Protein AF-A0A954WTH2-F1 (afdb_monomer)

Nearest PDB structures (foldseek):
  2rfr-assembly1_A  TM=5.701E-01  e=3.726E+00  Novosphingobium aromaticivorans DSM 12444
  3gwr-assembly1_A  TM=4.462E-01  e=4.404E+00  Thiobacillus denitrificans ATCC 25259
  3f7s-assembly1_A-2  TM=4.687E-01  e=5.204E+00  Pseudomonas putida KT2440
  5a9d-assembly1_B  TM=1.177E-01  e=2.178E-01  Mus musculus

Sequence (188 aa):
MQNVVDELSSHFSPDDDPDLWLEVLRVVKGDIARRFTEADSPRDLLLLVGACSNWLRPHQTRFRVRDEEFAWPSGYGGVGFSRTGLPELDWCCCFRRTNSGFARIGVPHKIGKRRFLVRVAIPSKTIERRRASINVSWTPGIPADVRQPLVRLLAFKKANVGWEMIGGMTRDGHDWAGELIPPPSKRL

Secondary structure (DSSP, 8-state):
-HHHHHHHHTT--TTS-HHHHHHHHHHHHHHHHHH--GGGTTSEEEEEEEEES--SSTTTSEEEETTEEEE---B-TTTS--TTBPPPPSEEEEEEEETTEEEEEPPPSS--TTEEEEEEEEES--TT-SEEEEEEEEES-BTTBSSS-EEEEEEEEEETTEEEEEEEEETTS-SSSEEEEPPPP---

Foldseek 3Di:
DVVVLVVCVVVADPLFDSLVVVQVVVVVVVVCPVQPDVVLVVFKEKEKEAEAADAQPQPFWWKDFPNDIGRQRAPAADPGGDSNHHGDGPDIWMWIQDPVGTDTDPDDPDDDPRYKYWYKYWYGSPNPPQKTKIWIWIPPPTPVDNVHIWIKIWIWGQDPVGIDTRWTATPVRPDIRMDIDHGPDPPD

Solvent-accessible surface area (backbone atoms only — not comparable to full-atom values): 10494 Å² total; per-residue (Å²): 97,67,72,53,46,61,71,47,51,87,74,57,54,95,44,42,37,67,60,51,55,47,46,52,45,50,53,50,49,54,52,45,60,76,56,54,52,79,88,54,56,94,35,54,46,33,40,36,43,27,37,20,86,54,47,53,57,44,90,53,36,35,32,34,33,86,93,40,80,35,43,36,53,21,7,44,44,77,99,45,92,34,84,85,17,56,53,56,58,82,45,73,52,22,26,36,62,51,99,91,47,70,46,82,47,79,74,70,96,65,87,55,99,59,41,38,38,42,37,36,42,38,60,49,64,36,57,90,45,56,63,48,39,30,27,38,36,29,35,58,15,44,79,91,44,56,87,48,62,43,42,36,42,36,36,33,39,54,54,100,92,43,57,43,78,75,40,29,30,34,79,84,71,81,47,55,76,46,48,83,45,76,55,82,75,79,83,125

Radius of gyration: 16.27 Å; Cα contacts (8 Å, |Δi|>4): 387; chains: 1; bounding box: 39×32×57 Å

Mean predicted aligned error: 7.1 Å

Structure (mmCIF, N/CA/C/O backbone):
data_AF-A0A954WTH2-F1
#
_entry.id   AF-A0A954WTH2-F1
#
loop_
_atom_site.group_PDB
_atom_site.id
_atom_site.type_symbol
_atom_site.label_atom_id
_atom_site.label_alt_id
_atom_site.label_comp_id
_atom_site.label_asym_id
_atom_site.label_entity_id
_atom_site.label_seq_id
_atom_site.pdbx_PDB_ins_code
_atom_site.Cartn_x
_atom_site.Cartn_y
_atom_site.Cartn_z
_atom_site.occupancy
_atom_site.B_iso_or_equiv
_atom_site.auth_seq_id
_atom_site.auth_comp_id
_atom_site.auth_asym_id
_atom_site.auth_atom_id
_atom_site.pdbx_PDB_model_num
ATOM 1 N N . MET A 1 1 ? -4.983 4.271 -10.154 1.00 87.88 1 MET A N 1
ATOM 2 C CA . MET A 1 1 ? -5.081 3.689 -8.801 1.00 87.88 1 MET A CA 1
ATOM 3 C C . MET A 1 1 ? -6.498 3.270 -8.493 1.00 87.88 1 MET A C 1
ATOM 5 O O . MET A 1 1 ? -6.614 2.188 -7.953 1.00 87.88 1 MET A O 1
ATOM 9 N N . GLN A 1 2 ? -7.540 4.016 -8.898 1.00 87.88 2 GLN A N 1
ATOM 10 C CA . GLN A 1 2 ? -8.917 3.499 -8.844 1.00 87.88 2 GLN A CA 1
ATOM 11 C C . GLN A 1 2 ? -9.025 2.125 -9.519 1.00 87.88 2 GLN A C 1
ATOM 13 O O . GLN A 1 2 ? -9.340 1.158 -8.855 1.00 87.88 2 GLN A O 1
ATOM 18 N N . ASN A 1 3 ? -8.528 2.007 -10.754 1.00 90.44 3 ASN A N 1
ATOM 19 C CA . ASN A 1 3 ? -8.431 0.732 -11.471 1.00 90.44 3 ASN A CA 1
ATOM 20 C C . ASN A 1 3 ? -7.727 -0.403 -10.691 1.00 90.44 3 ASN A C 1
ATOM 22 O O . ASN A 1 3 ? -8.030 -1.568 -10.892 1.00 90.44 3 ASN A O 1
ATOM 26 N N . VAL A 1 4 ? -6.759 -0.076 -9.825 1.00 91.44 4 VAL A N 1
ATOM 27 C CA . VAL A 1 4 ? -6.075 -1.066 -8.980 1.00 91.44 4 VAL A CA 1
ATOM 28 C C . VAL A 1 4 ? -6.982 -1.467 -7.821 1.00 91.44 4 VAL A C 1
ATOM 30 O O . VAL A 1 4 ? -7.082 -2.648 -7.532 1.00 91.44 4 VAL A O 1
ATOM 33 N N . VAL A 1 5 ? -7.666 -0.515 -7.182 1.00 91.44 5 VAL A N 1
ATOM 34 C CA . VAL A 1 5 ? -8.668 -0.803 -6.140 1.00 91.44 5 VAL A CA 1
ATOM 35 C C . VAL A 1 5 ? -9.806 -1.653 -6.702 1.00 91.44 5 VAL A C 1
ATOM 37 O O . VAL A 1 5 ? -10.182 -2.634 -6.073 1.00 91.44 5 VAL A O 1
ATOM 40 N N . ASP A 1 6 ? -10.295 -1.338 -7.900 1.00 92.38 6 ASP A N 1
ATOM 41 C CA . ASP A 1 6 ? -11.378 -2.081 -8.549 1.00 92.38 6 ASP A CA 1
ATOM 42 C C . ASP A 1 6 ? -10.979 -3.552 -8.768 1.00 92.38 6 ASP A C 1
ATOM 44 O O . ASP A 1 6 ? -11.732 -4.460 -8.426 1.00 92.38 6 ASP A O 1
ATOM 48 N N . GLU A 1 7 ? -9.748 -3.804 -9.224 1.00 93.25 7 GLU A N 1
ATOM 49 C CA . GLU A 1 7 ? -9.175 -5.154 -9.365 1.00 93.25 7 GLU A CA 1
ATOM 50 C C . GLU A 1 7 ? -9.007 -5.891 -8.024 1.00 93.25 7 GLU A C 1
ATOM 52 O O . GLU A 1 7 ? -9.129 -7.117 -7.954 1.00 93.25 7 GLU A O 1
ATOM 57 N N . LEU A 1 8 ? -8.715 -5.150 -6.951 1.00 93.81 8 LEU A N 1
ATOM 58 C CA . LEU A 1 8 ? -8.546 -5.689 -5.600 1.00 93.81 8 LEU A CA 1
ATOM 59 C C . LEU A 1 8 ? -9.885 -5.957 -4.901 1.00 93.81 8 LEU A C 1
ATOM 61 O O . LEU A 1 8 ? -9.926 -6.799 -4.009 1.00 93.81 8 LEU A O 1
ATOM 65 N N . SER A 1 9 ? -10.963 -5.281 -5.307 1.00 92.50 9 SER A N 1
ATOM 66 C CA . SER A 1 9 ? -12.261 -5.292 -4.616 1.00 92.50 9 SER A CA 1
ATOM 67 C C . SER A 1 9 ? -12.845 -6.693 -4.420 1.00 92.50 9 SER A C 1
ATOM 69 O O . SER A 1 9 ? -13.426 -6.979 -3.379 1.00 92.50 9 SER A O 1
ATOM 71 N N . SER A 1 10 ? -12.604 -7.601 -5.371 1.00 93.56 10 SER A N 1
ATOM 72 C CA . SER A 1 10 ? -13.009 -9.013 -5.285 1.00 93.56 10 SER A CA 1
ATOM 73 C C . SER A 1 10 ? -12.389 -9.785 -4.110 1.00 93.56 10 SER A C 1
ATOM 75 O O . SER A 1 10 ? -12.880 -10.855 -3.758 1.00 93.56 10 SER A O 1
ATOM 77 N N . HIS A 1 11 ? -11.322 -9.258 -3.502 1.00 94.25 11 HIS A N 1
ATOM 78 C CA . HIS A 1 11 ? -10.647 -9.840 -2.343 1.00 94.25 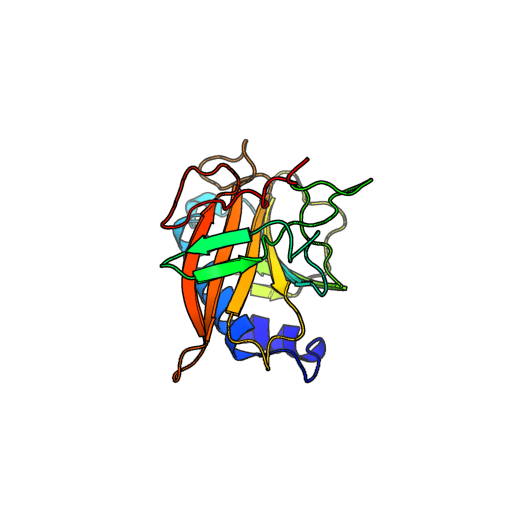11 HIS A CA 1
ATOM 79 C C . HIS A 1 11 ? -11.000 -9.147 -1.019 1.00 94.25 11 HIS A C 1
ATOM 81 O O . HIS A 1 11 ? -10.549 -9.603 0.034 1.00 94.25 11 HIS A O 1
ATOM 87 N N . PHE A 1 12 ? -11.758 -8.047 -1.045 1.00 93.38 12 PHE A N 1
ATOM 88 C CA . PHE A 1 12 ? -12.123 -7.329 0.173 1.00 93.38 12 PHE A CA 1
ATOM 89 C C . PHE A 1 12 ? -13.140 -8.125 0.983 1.00 93.38 12 PHE A C 1
ATOM 91 O O . PHE A 1 12 ? -14.128 -8.639 0.455 1.00 93.38 12 PHE A O 1
ATOM 98 N N . SER A 1 13 ? -12.899 -8.205 2.287 1.00 92.31 13 SER A N 1
ATOM 99 C CA . SER A 1 13 ? -13.928 -8.620 3.229 1.00 92.31 13 SER A CA 1
ATOM 100 C C . SER A 1 13 ? -14.886 -7.452 3.505 1.00 92.31 13 SER A C 1
ATOM 102 O O . SER A 1 13 ? -14.510 -6.295 3.305 1.00 92.31 13 SER A O 1
ATOM 104 N N . PRO A 1 14 ? -16.100 -7.714 4.021 1.00 93.06 14 PRO A N 1
ATOM 105 C CA . PRO A 1 14 ? -17.015 -6.656 4.460 1.00 93.06 14 PRO A CA 1
ATOM 106 C C . PRO A 1 14 ? -16.424 -5.712 5.522 1.00 93.06 14 PRO A C 1
ATOM 108 O O . PRO A 1 14 ? -16.907 -4.596 5.686 1.00 93.06 14 PRO A O 1
ATOM 111 N N . ASP A 1 15 ? -15.378 -6.154 6.226 1.00 93.62 15 ASP A N 1
ATOM 112 C CA . ASP A 1 15 ? -14.721 -5.391 7.287 1.00 93.62 15 ASP A CA 1
ATOM 113 C C . ASP A 1 15 ? -13.575 -4.503 6.767 1.00 93.62 15 ASP A C 1
ATOM 115 O O . ASP A 1 15 ? -12.970 -3.747 7.537 1.00 93.62 15 ASP A O 1
ATOM 119 N N . ASP A 1 16 ? -13.217 -4.606 5.487 1.00 93.75 16 ASP A N 1
ATOM 120 C CA . ASP A 1 16 ? -12.172 -3.788 4.879 1.00 93.75 16 ASP A CA 1
ATOM 121 C C . ASP A 1 16 ? -12.752 -2.469 4.370 1.00 93.75 16 ASP A C 1
ATOM 123 O O . ASP A 1 16 ? -13.787 -2.441 3.715 1.00 93.75 16 ASP A O 1
ATOM 127 N N . ASP A 1 17 ? -12.070 -1.362 4.667 1.00 94.94 17 ASP A N 1
ATOM 128 C CA . ASP A 1 17 ? -12.484 -0.016 4.266 1.00 94.94 17 ASP A CA 1
ATOM 129 C C . ASP A 1 17 ? -11.880 0.368 2.900 1.00 94.94 17 ASP A C 1
ATOM 131 O O . ASP A 1 17 ? -10.686 0.687 2.853 1.00 94.94 17 ASP A O 1
ATOM 135 N N . PRO A 1 18 ? -12.644 0.387 1.788 1.00 94.06 18 PRO A N 1
ATOM 136 C CA . PRO A 1 18 ? -12.094 0.661 0.458 1.00 94.06 18 PRO A CA 1
ATOM 137 C C . PRO A 1 18 ? -11.449 2.049 0.333 1.00 94.06 18 PRO A C 1
ATOM 139 O O . PRO A 1 18 ? -10.502 2.217 -0.443 1.00 94.06 18 PRO A O 1
ATOM 142 N N . ASP A 1 19 ? -11.902 3.029 1.122 1.00 95.19 19 ASP A N 1
ATOM 143 C CA . ASP A 1 19 ? -11.378 4.395 1.080 1.00 95.19 19 ASP A CA 1
ATOM 144 C C . ASP A 1 19 ? -9.955 4.460 1.634 1.00 95.19 19 ASP A C 1
ATOM 146 O O . ASP A 1 19 ? -9.107 5.178 1.093 1.00 95.19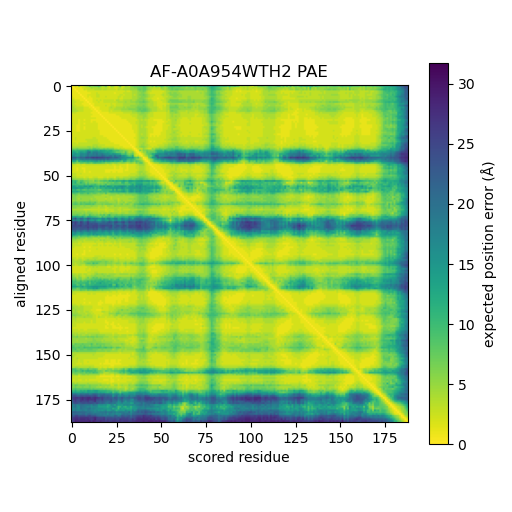 19 ASP A O 1
ATOM 150 N N . LEU A 1 20 ? -9.650 3.658 2.664 1.00 96.12 20 LEU A N 1
ATOM 151 C CA . LEU A 1 20 ? -8.276 3.510 3.144 1.00 96.12 20 LEU A CA 1
ATOM 152 C C . LEU A 1 20 ? -7.381 2.970 2.028 1.00 96.12 20 LEU A C 1
ATOM 154 O O . LEU A 1 20 ? -6.304 3.510 1.787 1.00 96.12 20 LEU A O 1
ATOM 158 N N . TRP A 1 21 ? -7.811 1.911 1.340 1.00 96.56 21 TRP A N 1
ATOM 159 C CA . TRP A 1 21 ? -7.019 1.286 0.278 1.00 96.56 21 TRP A CA 1
ATOM 160 C C . TRP A 1 21 ? -6.742 2.259 -0.867 1.00 96.56 21 TRP A C 1
ATOM 162 O O . TRP A 1 21 ? -5.603 2.358 -1.337 1.00 96.56 21 TRP A O 1
ATOM 172 N N . LEU A 1 22 ? -7.755 3.019 -1.285 1.00 96.00 22 LEU A N 1
ATOM 173 C CA . LEU A 1 22 ? -7.607 4.046 -2.309 1.00 96.00 22 LEU A CA 1
ATOM 174 C C . LEU A 1 22 ? -6.611 5.130 -1.889 1.00 96.00 22 LEU A C 1
ATOM 176 O O . LEU A 1 22 ? -5.727 5.484 -2.676 1.00 96.00 22 LEU A O 1
ATOM 180 N N . GLU A 1 23 ? -6.729 5.635 -0.662 1.00 97.12 23 GLU A N 1
ATOM 181 C CA . GLU A 1 23 ? -5.851 6.685 -0.148 1.00 97.12 23 GLU A CA 1
ATOM 182 C C . GLU A 1 23 ? -4.403 6.194 0.000 1.00 97.12 23 GLU A C 1
ATOM 184 O O . GLU A 1 23 ? -3.464 6.851 -0.458 1.00 97.12 23 GLU A O 1
ATOM 189 N N . VAL A 1 24 ? -4.199 4.979 0.516 1.00 97.06 24 VAL A N 1
ATOM 190 C CA . VAL A 1 24 ? -2.872 4.350 0.581 1.00 97.06 24 VAL A CA 1
ATOM 191 C C . VAL A 1 24 ? -2.246 4.252 -0.808 1.00 97.06 24 VAL A C 1
ATOM 193 O O . VAL A 1 24 ? -1.099 4.665 -1.011 1.00 97.06 24 VAL A O 1
ATOM 196 N N . LEU A 1 25 ? -2.990 3.744 -1.792 1.00 97.00 25 LEU A N 1
ATOM 197 C CA . LEU A 1 25 ? -2.486 3.594 -3.155 1.00 97.00 25 LEU A CA 1
ATOM 198 C C . LEU A 1 25 ? -2.237 4.940 -3.835 1.00 97.00 25 LEU A C 1
ATOM 200 O O . LEU A 1 25 ? -1.301 5.054 -4.629 1.00 97.00 25 LEU A O 1
ATOM 204 N N . ARG A 1 26 ? -3.017 5.976 -3.515 1.00 96.12 26 ARG A N 1
ATOM 205 C CA . ARG A 1 26 ? -2.780 7.350 -3.977 1.00 96.12 26 ARG A CA 1
ATOM 206 C C . ARG A 1 26 ? -1.442 7.873 -3.463 1.00 96.12 26 ARG A C 1
ATOM 208 O O . ARG A 1 26 ? -0.644 8.368 -4.265 1.00 96.12 26 ARG A O 1
ATOM 215 N N . VAL A 1 27 ? -1.151 7.691 -2.176 1.00 95.81 27 VAL A N 1
ATOM 216 C CA . VAL A 1 27 ? 0.137 8.100 -1.605 1.00 95.81 27 VAL A CA 1
ATOM 217 C C . VAL A 1 27 ? 1.296 7.300 -2.201 1.00 95.81 27 VAL A C 1
ATOM 219 O O . VAL A 1 27 ? 2.301 7.888 -2.607 1.00 95.81 27 VAL A O 1
ATOM 222 N N . VAL A 1 28 ? 1.151 5.979 -2.338 1.00 95.56 28 VAL A N 1
ATOM 223 C CA . VAL A 1 28 ? 2.172 5.125 -2.968 1.00 95.56 28 VAL A CA 1
ATOM 224 C C . VAL A 1 28 ? 2.402 5.518 -4.430 1.00 95.56 28 VAL A C 1
ATOM 226 O O . VAL A 1 28 ? 3.549 5.569 -4.868 1.00 95.56 28 VAL A O 1
ATOM 229 N N . LYS A 1 29 ? 1.354 5.881 -5.185 1.00 94.19 29 LYS A N 1
ATOM 230 C CA . LYS A 1 29 ? 1.494 6.414 -6.553 1.00 94.19 29 LYS A CA 1
ATOM 231 C C . LYS A 1 29 ? 2.378 7.659 -6.575 1.00 94.19 29 LYS A C 1
ATOM 233 O O . LYS A 1 29 ? 3.268 7.751 -7.415 1.00 94.19 29 LYS A O 1
ATOM 238 N N . GLY A 1 30 ? 2.127 8.609 -5.672 1.00 92.38 30 GLY A N 1
ATOM 239 C CA . GLY A 1 30 ? 2.933 9.825 -5.554 1.00 92.38 30 GLY A CA 1
ATOM 240 C C . GLY A 1 30 ? 4.378 9.522 -5.156 1.00 92.38 30 GLY A C 1
ATOM 241 O O . GLY A 1 30 ? 5.312 10.124 -5.680 1.00 92.38 30 GLY A O 1
ATOM 242 N N . ASP A 1 31 ? 4.579 8.540 -4.276 1.00 91.50 31 ASP A N 1
ATOM 243 C CA . ASP A 1 31 ? 5.904 8.066 -3.879 1.00 91.50 31 ASP A CA 1
ATOM 244 C C . ASP A 1 31 ? 6.696 7.481 -5.050 1.00 91.50 31 ASP A C 1
ATOM 246 O O . ASP A 1 31 ? 7.858 7.840 -5.249 1.00 91.50 31 ASP A O 1
ATOM 250 N N . ILE A 1 32 ? 6.029 6.638 -5.842 1.00 91.81 32 ILE A N 1
ATOM 251 C CA . ILE A 1 32 ? 6.552 6.053 -7.074 1.00 91.81 32 ILE A CA 1
ATOM 252 C C . ILE A 1 32 ? 6.902 7.147 -8.076 1.00 91.81 32 ILE A C 1
ATOM 254 O O . ILE A 1 32 ? 8.016 7.154 -8.581 1.00 91.81 32 ILE A O 1
ATOM 258 N N . ALA A 1 33 ? 5.990 8.085 -8.339 1.00 89.62 33 ALA A N 1
ATOM 259 C CA . ALA A 1 33 ? 6.206 9.147 -9.319 1.00 89.62 33 ALA A CA 1
ATOM 260 C C . ALA A 1 33 ? 7.403 10.045 -8.967 1.00 89.62 33 ALA A C 1
ATOM 262 O O . ALA A 1 33 ? 8.130 10.468 -9.859 1.00 89.62 33 ALA A O 1
ATOM 263 N N . ARG A 1 34 ? 7.645 10.298 -7.672 1.00 88.62 34 ARG A N 1
ATOM 264 C CA . ARG A 1 34 ? 8.814 11.068 -7.210 1.00 88.62 34 ARG A CA 1
ATOM 265 C C . ARG A 1 34 ? 10.138 10.318 -7.343 1.00 88.62 34 ARG A C 1
ATOM 267 O O . ARG A 1 34 ? 11.173 10.956 -7.472 1.00 88.62 34 ARG A O 1
ATOM 274 N N . ARG A 1 35 ? 10.121 8.987 -7.230 1.00 87.31 35 ARG A N 1
ATOM 275 C CA . ARG A 1 35 ? 11.337 8.154 -7.160 1.00 87.31 35 ARG A CA 1
ATOM 276 C C . ARG A 1 35 ? 11.685 7.453 -8.459 1.00 87.31 35 ARG A C 1
ATOM 278 O O . ARG A 1 35 ? 12.826 7.045 -8.614 1.00 87.31 35 ARG A O 1
ATOM 285 N N . PHE A 1 36 ? 10.700 7.251 -9.324 1.00 83.94 36 PHE A N 1
ATOM 286 C CA . PHE A 1 36 ? 10.808 6.444 -10.527 1.00 83.94 36 PHE A CA 1
ATOM 287 C C . PHE A 1 36 ? 10.375 7.271 -11.734 1.00 83.94 36 PHE A C 1
ATOM 289 O O . PHE A 1 36 ? 9.181 7.412 -12.037 1.00 83.94 36 PHE A O 1
ATOM 296 N N . THR A 1 37 ? 11.371 7.802 -12.426 1.00 77.06 37 THR A N 1
ATOM 297 C CA . THR A 1 37 ? 11.216 8.675 -13.589 1.00 77.06 37 THR A CA 1
ATOM 298 C C . THR A 1 37 ? 11.193 7.875 -14.890 1.00 77.06 37 THR A C 1
ATOM 300 O O . THR A 1 37 ? 11.428 6.668 -14.912 1.00 77.06 37 THR A O 1
ATOM 303 N N . GLU A 1 38 ? 10.907 8.540 -16.007 1.00 66.50 38 GLU A N 1
ATOM 304 C CA . GLU A 1 38 ? 10.999 7.921 -17.335 1.00 66.50 38 GLU A CA 1
ATOM 305 C C . GLU A 1 38 ? 12.441 7.558 -17.724 1.00 66.50 38 GLU A C 1
ATOM 307 O O . GLU A 1 38 ? 12.638 6.668 -18.541 1.00 66.50 38 GLU A O 1
ATOM 312 N N . ALA A 1 39 ? 13.465 8.150 -17.102 1.00 63.00 39 ALA A N 1
ATOM 313 C CA . ALA A 1 39 ? 14.852 7.725 -17.309 1.00 63.00 39 ALA A CA 1
ATOM 314 C C . ALA A 1 39 ? 15.137 6.335 -16.697 1.00 63.00 39 ALA A C 1
ATOM 316 O O . ALA A 1 39 ? 16.014 5.612 -17.167 1.00 63.00 39 ALA A O 1
ATOM 317 N N . ASP A 1 40 ? 14.340 5.921 -15.705 1.00 65.12 40 ASP A N 1
ATOM 318 C CA . ASP A 1 40 ? 14.395 4.591 -15.084 1.00 65.12 40 ASP A CA 1
ATOM 319 C C . ASP A 1 40 ? 13.644 3.516 -15.905 1.00 65.12 40 ASP A C 1
ATOM 321 O O . ASP A 1 40 ? 13.683 2.327 -15.571 1.00 65.12 40 ASP A O 1
ATOM 325 N N . SER A 1 41 ? 13.022 3.923 -17.026 1.00 56.94 41 SER A N 1
ATOM 326 C CA . SER A 1 41 ? 12.203 3.128 -17.960 1.00 56.94 41 SER A CA 1
ATOM 327 C C . SER A 1 41 ? 12.794 1.807 -18.481 1.00 56.94 41 SER A C 1
ATOM 329 O O . SER A 1 41 ? 12.001 0.888 -18.696 1.00 56.94 41 SER A O 1
ATOM 331 N N . PRO A 1 42 ? 14.123 1.580 -18.638 1.00 61.38 42 PRO A N 1
ATOM 332 C CA . PRO A 1 42 ? 14.585 0.248 -19.045 1.00 61.38 42 PRO A CA 1
ATOM 333 C C . PRO A 1 42 ? 14.335 -0.841 -17.985 1.00 61.38 42 PRO A C 1
ATOM 335 O O . PRO A 1 42 ? 14.590 -2.019 -18.250 1.00 61.38 42 PRO A O 1
ATOM 338 N N . ARG A 1 43 ? 13.892 -0.482 -16.772 1.00 71.94 43 ARG A N 1
ATOM 339 C CA . ARG A 1 43 ? 13.586 -1.423 -15.691 1.00 71.94 43 ARG A CA 1
ATOM 340 C C . ARG A 1 43 ? 12.079 -1.513 -15.467 1.00 71.94 43 ARG A C 1
ATOM 342 O O . ARG A 1 43 ? 11.398 -0.502 -15.344 1.00 71.94 43 ARG A O 1
ATOM 349 N N . ASP A 1 44 ? 11.560 -2.734 -15.343 1.00 86.56 44 ASP A N 1
ATOM 350 C CA . ASP A 1 44 ? 10.144 -2.924 -15.010 1.00 86.56 44 ASP A CA 1
ATOM 351 C C . ASP A 1 44 ? 9.881 -2.458 -13.571 1.00 86.56 44 ASP A C 1
ATOM 353 O O . ASP A 1 44 ? 10.606 -2.837 -12.644 1.00 86.56 44 ASP A O 1
ATOM 357 N N . LEU A 1 45 ? 8.790 -1.719 -13.369 1.00 92.06 45 LEU A N 1
ATOM 358 C CA . LEU A 1 45 ? 8.244 -1.449 -12.043 1.00 92.06 45 LEU A CA 1
ATOM 359 C C . LEU A 1 45 ? 7.050 -2.364 -11.774 1.00 92.06 45 LEU A C 1
ATOM 361 O O . LEU A 1 45 ? 6.042 -2.329 -12.488 1.00 92.06 45 LEU A O 1
ATOM 365 N N . LEU A 1 46 ? 7.164 -3.153 -10.714 1.00 94.62 46 LEU A N 1
ATOM 366 C CA . LEU A 1 46 ? 6.104 -3.991 -10.181 1.00 94.62 46 LEU A CA 1
ATOM 367 C C . LEU A 1 46 ? 5.550 -3.379 -8.895 1.00 94.62 46 LEU A C 1
ATOM 369 O O . LEU A 1 46 ? 6.292 -2.844 -8.073 1.00 94.62 46 LEU A O 1
ATOM 373 N N . LEU A 1 47 ? 4.244 -3.505 -8.713 1.00 96.31 47 LEU A N 1
ATOM 374 C CA . LEU A 1 47 ? 3.513 -3.118 -7.519 1.00 96.31 47 LEU A CA 1
ATOM 375 C C . LEU A 1 47 ? 2.817 -4.366 -6.969 1.00 96.31 47 LEU A C 1
ATOM 377 O O . LEU A 1 47 ? 1.974 -4.946 -7.643 1.00 96.31 47 LEU A O 1
ATOM 381 N N . LEU A 1 48 ? 3.178 -4.800 -5.767 1.00 96.44 48 LEU A N 1
ATOM 382 C CA . LEU A 1 48 ? 2.520 -5.891 -5.052 1.00 96.44 48 LEU A CA 1
ATOM 383 C C . LEU A 1 48 ? 1.712 -5.296 -3.904 1.00 96.44 48 LEU A C 1
ATOM 385 O O . LEU A 1 48 ? 2.287 -4.690 -3.006 1.00 96.44 48 LEU A O 1
ATOM 389 N N . VAL A 1 49 ? 0.396 -5.467 -3.931 1.00 97.31 49 VAL A N 1
ATOM 390 C CA . VAL A 1 49 ? -0.522 -4.929 -2.918 1.00 97.31 49 VAL A CA 1
ATOM 391 C C . VAL A 1 49 ? -1.249 -6.094 -2.271 1.00 97.31 49 VAL A C 1
ATOM 393 O O . VAL A 1 49 ? -1.713 -6.986 -2.981 1.00 97.31 49 VAL A O 1
ATOM 396 N N . GLY A 1 50 ? -1.350 -6.104 -0.947 1.00 95.56 50 GLY A N 1
ATOM 397 C CA . GLY A 1 50 ? -2.084 -7.150 -0.247 1.00 95.56 50 GLY A CA 1
ATOM 398 C C . GLY A 1 50 ? -2.545 -6.757 1.145 1.00 95.56 50 GLY A C 1
ATOM 399 O O . GLY A 1 50 ? -2.076 -5.766 1.716 1.00 95.56 50 GLY A O 1
ATOM 400 N N . ALA A 1 51 ? -3.456 -7.572 1.670 1.00 94.81 51 ALA A N 1
ATOM 401 C CA . ALA A 1 51 ? -3.979 -7.447 3.021 1.00 94.81 51 ALA A CA 1
ATOM 402 C C . ALA A 1 51 ? -3.095 -8.198 4.018 1.00 94.81 51 ALA A C 1
ATOM 404 O O . ALA A 1 51 ? -2.477 -9.207 3.679 1.00 94.81 51 ALA A O 1
ATOM 405 N N . CYS A 1 52 ? -3.055 -7.706 5.250 1.00 90.88 52 CYS A N 1
ATOM 406 C CA . CYS A 1 52 ? -2.372 -8.334 6.366 1.00 90.88 52 CYS A CA 1
ATOM 407 C C . CYS A 1 52 ? -3.249 -8.280 7.618 1.00 90.88 52 CYS A C 1
ATOM 409 O O . CYS A 1 52 ? -3.559 -7.207 8.140 1.00 90.88 52 CYS A O 1
ATOM 411 N N . SER A 1 53 ? -3.614 -9.446 8.127 1.00 86.31 53 SER A N 1
ATOM 412 C CA . SER A 1 53 ? -4.419 -9.602 9.332 1.00 86.31 53 SER A CA 1
ATOM 413 C C . SER A 1 53 ? -3.632 -9.334 10.611 1.00 86.31 53 SER A C 1
ATOM 415 O O . SER A 1 53 ? -4.205 -8.895 11.612 1.00 86.31 53 SER A O 1
ATOM 417 N N . ASN A 1 54 ? -2.316 -9.557 10.583 1.00 76.69 54 ASN A N 1
ATOM 418 C CA . ASN A 1 54 ? -1.478 -9.557 11.773 1.00 76.69 54 ASN A CA 1
ATOM 419 C C . ASN A 1 54 ? -0.127 -8.872 11.544 1.00 76.69 54 ASN A C 1
ATOM 421 O O . ASN A 1 54 ? 0.758 -9.392 10.864 1.00 76.69 54 ASN A O 1
ATOM 425 N N . TRP A 1 55 ? 0.086 -7.749 12.230 1.00 83.81 55 TRP A N 1
ATOM 426 C CA . TRP A 1 55 ? 1.444 -7.279 12.497 1.00 83.81 55 TRP A CA 1
ATOM 427 C C . TRP A 1 55 ? 2.093 -8.147 13.572 1.00 83.81 55 TRP A C 1
ATOM 429 O O . TRP A 1 55 ? 1.421 -8.674 14.460 1.00 83.81 55 TRP A O 1
ATOM 439 N N . LEU A 1 56 ? 3.416 -8.243 13.559 1.00 73.94 56 LEU A N 1
ATOM 440 C CA . LEU A 1 56 ? 4.148 -8.878 14.643 1.00 73.94 56 LEU A CA 1
ATOM 441 C C . LEU A 1 56 ? 4.018 -8.035 15.921 1.00 73.94 56 LEU A C 1
ATOM 443 O O . LEU A 1 56 ? 4.555 -6.933 16.011 1.00 73.94 56 LEU A O 1
ATOM 447 N N . ARG A 1 57 ? 3.365 -8.594 16.949 1.00 68.19 57 ARG A N 1
ATOM 448 C CA . ARG A 1 57 ? 3.246 -7.999 18.299 1.00 68.19 57 ARG A CA 1
ATOM 449 C C . ARG A 1 57 ? 2.751 -6.534 18.262 1.00 68.19 57 ARG A C 1
ATOM 451 O O . ARG A 1 57 ? 3.418 -5.649 18.811 1.00 68.19 57 ARG A O 1
ATOM 458 N N . PRO A 1 58 ? 1.561 -6.270 17.691 1.00 69.19 58 PRO A N 1
ATOM 459 C CA . PRO A 1 58 ? 1.064 -4.916 17.412 1.00 69.19 58 PRO A CA 1
ATOM 460 C C . PRO A 1 58 ? 0.895 -4.062 18.676 1.00 69.19 58 PRO A C 1
ATOM 462 O O . PRO A 1 58 ? 0.950 -2.837 18.623 1.00 69.19 58 PRO A O 1
ATOM 465 N N . HIS A 1 59 ? 0.712 -4.705 19.831 1.00 73.06 59 HIS A N 1
ATOM 466 C CA . HIS A 1 59 ? 0.574 -4.023 21.114 1.00 73.06 59 HIS A CA 1
ATOM 467 C C . HIS A 1 59 ? 1.913 -3.687 21.781 1.00 73.06 59 HIS A C 1
ATOM 469 O O . HIS A 1 59 ? 1.927 -2.805 22.635 1.00 73.06 59 HIS A O 1
ATOM 475 N N . GLN A 1 60 ? 3.008 -4.364 21.409 1.00 75.50 60 GLN A N 1
ATOM 476 C CA . GLN A 1 60 ? 4.317 -4.226 22.063 1.00 75.50 60 GLN A CA 1
ATOM 477 C C . GLN A 1 60 ? 5.259 -3.280 21.321 1.00 75.50 60 GLN A C 1
ATOM 479 O O . GLN A 1 60 ? 6.076 -2.628 21.959 1.00 75.50 60 GLN A O 1
ATOM 484 N N . THR A 1 61 ? 5.182 -3.223 19.989 1.00 79.00 61 THR A N 1
ATOM 485 C CA . THR A 1 61 ? 6.031 -2.327 19.192 1.00 79.00 61 THR A CA 1
ATOM 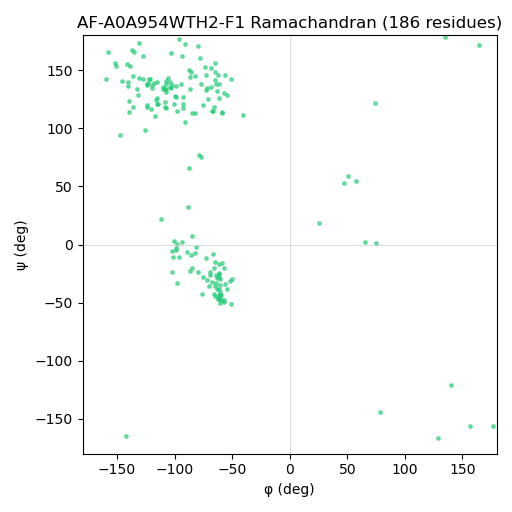486 C C . THR A 1 61 ? 5.164 -1.303 18.486 1.00 79.00 61 THR A C 1
ATOM 488 O O . THR A 1 61 ? 4.242 -1.668 17.754 1.00 79.00 61 THR A O 1
ATOM 491 N N . ARG A 1 62 ? 5.458 -0.023 18.714 1.00 85.69 62 ARG A N 1
ATOM 492 C CA . ARG A 1 62 ? 4.684 1.099 18.189 1.00 85.69 62 ARG A CA 1
ATOM 493 C C . ARG A 1 62 ? 5.594 2.197 17.669 1.00 85.69 62 ARG A C 1
ATOM 495 O O . ARG A 1 62 ? 6.795 2.210 17.922 1.00 8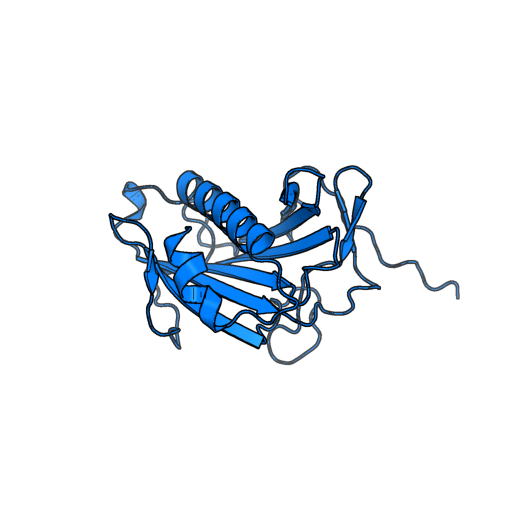5.69 62 ARG A O 1
ATOM 502 N N . PHE A 1 63 ? 4.994 3.128 16.954 1.00 86.19 63 PHE A N 1
ATOM 503 C CA . PHE A 1 63 ? 5.623 4.380 16.572 1.00 86.19 63 PHE A CA 1
ATOM 504 C C . PHE A 1 63 ? 4.646 5.527 16.712 1.00 86.19 63 PHE A C 1
ATOM 506 O O . PHE A 1 63 ? 3.430 5.315 16.649 1.00 86.19 63 PHE A O 1
ATOM 513 N N . ARG A 1 64 ? 5.185 6.724 16.922 1.00 88.81 64 ARG A N 1
ATOM 514 C CA . ARG A 1 64 ? 4.406 7.941 17.103 1.00 88.81 64 ARG A CA 1
ATOM 515 C C . ARG A 1 64 ? 4.516 8.830 15.879 1.00 88.81 64 ARG A C 1
ATOM 517 O O . ARG A 1 64 ? 5.606 9.006 15.344 1.00 88.81 64 ARG A O 1
ATOM 524 N N . VAL A 1 65 ? 3.396 9.409 15.468 1.00 89.38 65 VAL A N 1
ATOM 525 C CA . VAL A 1 65 ? 3.322 10.459 14.444 1.00 89.38 65 VAL A CA 1
ATOM 526 C C . VAL A 1 65 ? 2.296 11.481 14.913 1.00 89.38 65 VAL A C 1
ATOM 528 O O . VAL A 1 65 ? 1.152 11.103 15.150 1.00 89.38 65 VAL A O 1
ATOM 531 N N . ARG A 1 66 ? 2.684 12.760 15.030 1.00 85.06 66 ARG A N 1
ATOM 532 C CA . ARG A 1 66 ? 1.792 13.865 15.452 1.00 85.06 66 ARG A CA 1
ATOM 533 C C . ARG A 1 66 ? 0.950 13.514 16.695 1.00 85.06 66 ARG A C 1
ATOM 535 O O . ARG A 1 66 ? -0.274 13.556 16.645 1.00 85.06 66 ARG A O 1
ATOM 542 N N . ASP A 1 67 ? 1.623 13.077 17.760 1.00 85.06 67 ASP A N 1
ATOM 543 C CA . ASP A 1 67 ? 1.038 12.646 19.046 1.00 85.06 67 ASP A CA 1
ATOM 544 C C . ASP A 1 67 ? 0.158 11.384 19.019 1.00 85.06 67 ASP A C 1
ATOM 546 O O . ASP A 1 67 ? -0.335 10.943 20.056 1.00 85.06 67 ASP A O 1
ATOM 550 N N . GLU A 1 68 ? 0.018 10.731 17.866 1.00 87.69 68 GLU A N 1
ATOM 551 C CA . GLU A 1 68 ? -0.767 9.509 17.716 1.00 87.69 68 GLU A CA 1
ATOM 552 C C . GLU A 1 68 ? 0.131 8.271 17.661 1.00 87.69 68 GLU A C 1
ATOM 554 O O . GLU A 1 68 ? 1.151 8.255 16.971 1.00 87.69 68 GLU A O 1
ATOM 559 N N . GLU A 1 69 ? -0.262 7.206 18.364 1.00 90.25 69 GLU A N 1
ATOM 560 C CA . GLU A 1 69 ? 0.452 5.926 18.340 1.00 90.25 69 GLU A CA 1
ATOM 561 C C . GLU A 1 69 ? -0.137 4.949 17.325 1.00 90.25 69 GLU A C 1
ATOM 563 O O . GLU A 1 69 ? -1.356 4.759 17.231 1.00 90.25 69 GLU A O 1
ATOM 568 N N . PHE A 1 70 ? 0.762 4.263 16.626 1.00 90.19 70 PHE A N 1
ATOM 569 C CA . PHE A 1 70 ? 0.456 3.272 15.608 1.00 90.19 70 PHE A CA 1
ATOM 570 C C . PHE A 1 70 ? 1.191 1.971 15.898 1.00 90.19 70 PHE A C 1
ATOM 572 O O . PHE A 1 70 ? 2.345 1.975 16.325 1.00 90.19 70 PHE A O 1
ATOM 579 N N . ALA A 1 71 ? 0.534 0.843 15.630 1.00 88.81 71 ALA A N 1
ATOM 580 C CA . ALA A 1 71 ? 1.186 -0.458 15.682 1.00 88.81 71 ALA A CA 1
ATOM 581 C C . ALA A 1 71 ? 2.297 -0.519 14.630 1.00 88.81 71 ALA A C 1
ATOM 583 O O . ALA A 1 71 ? 2.070 -0.176 13.469 1.00 88.81 71 ALA A O 1
ATOM 584 N N . TRP A 1 72 ? 3.483 -0.975 15.019 1.00 85.75 72 TRP A N 1
ATOM 585 C CA . TRP A 1 72 ? 4.611 -1.125 14.107 1.00 85.75 72 TRP A CA 1
ATOM 586 C C . TRP A 1 72 ? 4.317 -2.226 13.075 1.00 85.75 72 TRP A C 1
ATOM 588 O O . TRP A 1 72 ? 4.190 -3.388 13.470 1.00 85.75 72 TRP A O 1
ATOM 598 N N . PRO A 1 73 ? 4.204 -1.913 11.768 1.00 82.56 73 PRO A N 1
ATOM 599 C CA . PRO A 1 73 ? 3.751 -2.875 10.776 1.00 82.56 73 PRO A CA 1
ATOM 600 C C . PRO A 1 73 ? 4.951 -3.675 10.252 1.00 82.56 73 PRO A C 1
ATOM 602 O O . PRO A 1 73 ? 5.358 -3.546 9.096 1.00 82.56 73 PRO A O 1
ATOM 605 N N . SER A 1 74 ? 5.567 -4.468 11.131 1.00 79.81 74 SER A N 1
ATOM 606 C CA . SER A 1 74 ? 6.532 -5.507 10.754 1.00 79.81 74 SER A CA 1
ATOM 607 C C . SER A 1 74 ? 5.890 -6.887 10.820 1.00 79.81 74 SER A C 1
ATOM 609 O O . SER A 1 74 ? 4.814 -7.061 11.391 1.00 79.81 74 SER A O 1
ATOM 611 N N . GLY A 1 75 ? 6.542 -7.870 10.209 1.00 70.12 75 GLY A N 1
ATOM 612 C CA . GLY A 1 75 ? 6.092 -9.258 10.226 1.00 70.12 75 GLY A CA 1
ATOM 613 C C . GLY A 1 75 ? 7.218 -10.260 10.336 1.00 70.12 75 GLY A C 1
ATOM 614 O O . GLY A 1 75 ? 8.350 -9.928 10.653 1.00 70.12 75 GLY A O 1
ATOM 615 N N . TYR A 1 76 ? 6.884 -11.507 10.047 1.00 66.69 76 TYR A N 1
ATOM 616 C CA . TYR A 1 76 ? 7.621 -12.712 10.425 1.00 66.69 76 TYR A CA 1
ATOM 617 C C . TYR A 1 76 ? 8.703 -13.126 9.415 1.00 66.69 76 TYR A C 1
ATOM 619 O O . TYR A 1 76 ? 8.933 -14.307 9.215 1.00 66.69 76 TYR A O 1
ATOM 627 N N . GLY A 1 77 ? 9.329 -12.167 8.724 1.00 55.59 77 GLY A N 1
ATOM 628 C CA . GLY A 1 77 ? 10.154 -12.408 7.530 1.00 55.59 77 GLY A CA 1
ATOM 629 C C . GLY A 1 77 ? 11.060 -13.652 7.579 1.00 55.59 77 GLY A C 1
ATOM 630 O O . GLY A 1 77 ? 12.068 -13.657 8.283 1.00 55.59 77 GLY A O 1
ATOM 631 N N . GLY A 1 78 ? 10.739 -14.657 6.754 1.00 58.19 78 GLY A N 1
ATOM 632 C CA . GLY A 1 78 ? 11.512 -15.896 6.615 1.00 58.19 78 GLY A CA 1
ATOM 633 C C . GLY A 1 78 ? 11.268 -16.907 7.742 1.00 58.19 78 GLY A C 1
ATOM 634 O O . GLY A 1 78 ? 10.154 -17.063 8.228 1.00 58.19 78 GLY A O 1
ATOM 635 N N . VAL A 1 79 ? 12.316 -17.633 8.141 1.00 34.09 79 VAL A N 1
ATOM 636 C CA . VAL A 1 79 ? 12.285 -18.582 9.267 1.00 34.09 79 VAL A CA 1
ATOM 637 C C . VAL A 1 79 ? 12.389 -17.833 10.604 1.00 34.09 79 VAL A C 1
ATOM 639 O O . VAL A 1 79 ? 13.449 -17.795 11.223 1.00 34.09 79 VAL A O 1
ATOM 642 N N . GLY A 1 80 ? 11.291 -17.217 11.058 1.00 46.38 80 GLY A N 1
ATOM 643 C CA . GLY A 1 80 ? 11.127 -16.809 12.460 1.00 46.38 80 GLY A CA 1
ATOM 644 C C . GLY A 1 80 ? 10.568 -15.405 12.729 1.00 46.38 80 GLY A C 1
ATOM 645 O O . GLY A 1 80 ? 10.291 -14.601 11.845 1.00 46.38 80 GLY A O 1
ATOM 646 N N . PHE A 1 81 ? 10.405 -15.097 14.018 1.00 53.12 81 PHE A N 1
ATOM 647 C CA . PHE A 1 81 ? 9.833 -13.846 14.529 1.00 53.12 81 PHE A CA 1
ATOM 648 C C . PHE A 1 81 ? 10.832 -12.674 14.459 1.00 53.12 81 PHE A C 1
ATOM 650 O O . PHE A 1 81 ? 11.383 -12.262 15.482 1.00 53.12 81 PHE A O 1
ATOM 657 N N . SER A 1 82 ? 11.080 -12.115 13.271 1.00 63.25 82 SER A N 1
ATOM 658 C CA . SER A 1 82 ? 11.982 -10.963 13.121 1.00 63.25 82 SER A CA 1
ATOM 659 C C . SER A 1 82 ? 11.250 -9.620 13.172 1.00 63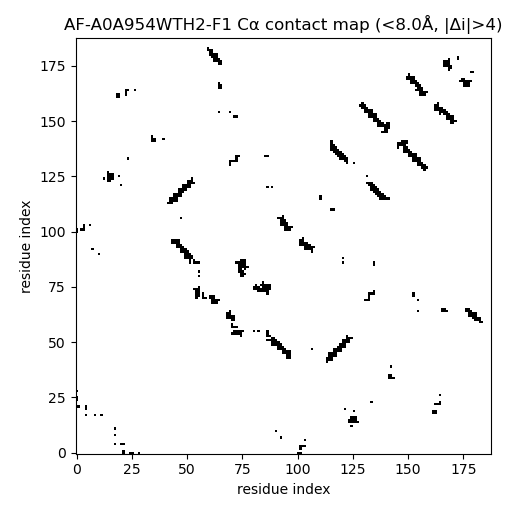.25 82 SER A C 1
ATOM 661 O O . SER A 1 82 ? 10.383 -9.344 12.356 1.00 63.25 82 SER A O 1
ATOM 663 N N . ARG A 1 83 ? 11.672 -8.694 14.043 1.00 61.31 83 ARG A N 1
ATOM 664 C CA . ARG A 1 83 ? 11.140 -7.311 14.055 1.00 61.31 83 ARG A CA 1
ATOM 665 C C . ARG A 1 83 ? 11.476 -6.515 12.789 1.00 61.31 83 ARG A C 1
ATOM 667 O O . ARG A 1 83 ? 10.861 -5.475 12.557 1.00 61.31 83 ARG A O 1
ATOM 674 N N . THR A 1 84 ? 12.426 -6.993 11.985 1.00 66.38 84 THR A N 1
ATOM 675 C CA . THR A 1 84 ? 12.822 -6.396 10.702 1.00 66.38 84 THR A CA 1
ATOM 676 C C . THR A 1 84 ? 12.175 -7.087 9.502 1.00 66.38 84 THR A C 1
ATOM 678 O O . THR A 1 84 ? 12.336 -6.613 8.376 1.00 66.38 84 THR A O 1
ATOM 681 N N . GLY A 1 85 ? 11.432 -8.175 9.725 1.00 75.38 85 GLY A N 1
ATOM 682 C CA . GLY A 1 85 ? 10.742 -8.907 8.676 1.00 75.38 85 GLY A CA 1
ATOM 683 C C . GLY A 1 85 ? 9.582 -8.117 8.070 1.00 75.38 85 GLY A C 1
ATOM 684 O O . GLY A 1 85 ? 8.968 -7.262 8.716 1.00 75.38 85 GLY A O 1
ATOM 685 N N . LEU A 1 86 ? 9.280 -8.401 6.803 1.00 84.12 86 LEU A N 1
ATOM 686 C CA . LEU A 1 86 ? 8.100 -7.850 6.142 1.00 84.12 86 LEU A CA 1
ATOM 687 C C . LEU A 1 86 ? 6.832 -8.530 6.691 1.00 84.12 86 LEU A C 1
ATOM 689 O O . LEU A 1 86 ? 6.889 -9.720 7.009 1.00 84.12 86 LEU A O 1
ATOM 693 N N . PRO A 1 87 ? 5.697 -7.811 6.795 1.00 87.06 87 PRO A N 1
ATOM 694 C CA . PRO A 1 87 ? 4.399 -8.407 7.120 1.00 87.06 87 PRO A CA 1
ATOM 695 C C . PRO A 1 87 ? 4.064 -9.599 6.236 1.00 87.06 87 PRO A C 1
ATOM 697 O O . PRO A 1 87 ? 4.353 -9.539 5.047 1.00 87.06 87 PRO A O 1
ATOM 700 N N . GLU A 1 88 ? 3.435 -10.639 6.768 1.00 87.25 88 GLU A N 1
ATOM 701 C CA . GLU A 1 88 ? 2.863 -11.706 5.940 1.00 87.25 88 GLU A CA 1
ATOM 702 C C . GLU A 1 88 ? 1.551 -11.211 5.320 1.00 87.25 88 GLU A C 1
ATOM 704 O O . GLU A 1 88 ? 0.803 -10.493 5.978 1.00 87.25 88 GLU A O 1
ATOM 709 N N . LEU A 1 89 ? 1.306 -11.507 4.041 1.00 90.44 89 LEU A N 1
ATOM 710 C CA . LEU A 1 89 ? 0.064 -11.094 3.383 1.00 90.44 89 LEU A CA 1
ATOM 711 C C . LEU A 1 89 ? -0.884 -12.283 3.355 1.00 90.44 89 LEU A C 1
ATOM 713 O O . LEU A 1 89 ? -0.495 -13.331 2.846 1.00 90.44 89 LEU A O 1
ATOM 717 N N . ASP A 1 90 ? -2.115 -12.098 3.830 1.00 91.75 90 ASP A N 1
ATOM 718 C CA . ASP A 1 90 ? -3.153 -13.135 3.741 1.00 91.75 90 ASP A CA 1
ATOM 719 C C . ASP A 1 90 ? -3.495 -13.408 2.270 1.00 91.75 90 ASP A C 1
ATOM 721 O O . ASP A 1 90 ? -3.735 -14.539 1.853 1.00 91.75 90 ASP A O 1
ATOM 725 N N . TRP A 1 91 ? -3.474 -12.346 1.464 1.00 93.69 91 TRP A N 1
ATOM 726 C CA . TRP A 1 91 ? -3.594 -12.395 0.017 1.00 93.69 91 TRP A CA 1
ATOM 727 C C . TRP A 1 91 ? -2.869 -11.202 -0.608 1.00 93.69 91 TRP A C 1
ATOM 729 O O . TRP A 1 91 ? -2.670 -10.163 0.026 1.00 93.69 91 TRP A O 1
ATOM 739 N N . CYS A 1 92 ? -2.466 -11.330 -1.873 1.00 95.62 92 CYS A N 1
ATOM 740 C CA . CYS A 1 92 ? -1.865 -10.225 -2.613 1.00 95.62 92 CYS A CA 1
ATOM 741 C C . CYS A 1 92 ? -2.119 -10.315 -4.118 1.00 95.62 92 CYS A C 1
ATOM 743 O O . CYS A 1 92 ? -2.288 -11.397 -4.678 1.00 95.62 92 CYS A O 1
ATOM 745 N N . CYS A 1 93 ? -2.101 -9.160 -4.776 1.00 96.62 93 CYS A N 1
ATOM 746 C CA . CYS A 1 93 ? -2.134 -9.032 -6.226 1.00 96.62 93 CYS A CA 1
ATOM 747 C C . CYS A 1 93 ? -0.903 -8.268 -6.707 1.00 96.62 93 CYS A C 1
ATOM 749 O O . CYS A 1 93 ? -0.455 -7.314 -6.063 1.00 96.62 93 CYS A O 1
ATOM 751 N N . CYS A 1 94 ? -0.360 -8.680 -7.851 1.00 96.62 94 CYS A N 1
ATOM 752 C CA . CYS A 1 94 ? 0.771 -8.013 -8.478 1.00 96.62 94 CYS A CA 1
ATOM 753 C C . CYS A 1 94 ? 0.322 -7.257 -9.726 1.00 96.62 94 CYS A C 1
ATOM 755 O O . CYS A 1 94 ? -0.503 -7.730 -10.506 1.00 96.62 94 CYS A O 1
ATOM 757 N N . PHE A 1 95 ? 0.895 -6.079 -9.922 1.00 95.88 95 PHE A N 1
ATOM 758 C CA . PHE A 1 95 ? 0.623 -5.206 -11.044 1.00 95.88 95 PHE A CA 1
ATOM 759 C C . PHE A 1 95 ? 1.937 -4.760 -11.665 1.00 95.88 95 PHE A C 1
ATOM 761 O O . PHE A 1 95 ? 2.912 -4.490 -10.965 1.00 95.88 95 PHE A O 1
ATOM 768 N N . ARG A 1 96 ? 1.959 -4.637 -12.986 1.00 93.38 96 ARG A N 1
ATOM 769 C CA . ARG A 1 96 ? 3.080 -4.067 -13.731 1.00 93.38 96 ARG A CA 1
ATOM 770 C C . ARG A 1 96 ? 2.720 -2.660 -14.186 1.00 93.38 96 ARG A C 1
ATOM 772 O O . ARG A 1 96 ? 1.615 -2.444 -14.689 1.00 93.38 96 ARG A O 1
ATOM 779 N N . ARG A 1 97 ? 3.647 -1.713 -14.030 1.00 91.44 97 ARG A N 1
ATOM 780 C CA . ARG A 1 97 ? 3.499 -0.367 -14.595 1.00 91.44 97 ARG A CA 1
ATOM 781 C C . ARG A 1 97 ? 3.400 -0.453 -16.121 1.00 91.44 97 ARG A C 1
ATOM 783 O O . ARG A 1 97 ? 4.124 -1.202 -16.766 1.00 91.44 97 ARG A O 1
ATOM 790 N N . THR A 1 98 ? 2.500 0.334 -16.681 1.00 88.38 98 THR A N 1
ATOM 791 C CA . THR A 1 98 ? 2.302 0.550 -18.116 1.00 88.38 98 THR A CA 1
ATOM 792 C C . THR A 1 98 ? 2.245 2.056 -18.374 1.00 88.38 98 THR A C 1
ATOM 794 O O . THR A 1 98 ? 2.203 2.847 -17.428 1.00 88.38 98 THR A O 1
ATOM 797 N N . ASN A 1 99 ? 2.200 2.467 -19.641 1.00 82.50 99 ASN A N 1
ATOM 798 C CA . ASN A 1 99 ? 2.085 3.885 -19.997 1.00 82.50 99 ASN A CA 1
ATOM 799 C C . ASN A 1 99 ? 0.769 4.512 -19.501 1.00 82.50 99 ASN A C 1
ATOM 801 O O . ASN A 1 99 ? 0.732 5.697 -19.193 1.00 82.50 99 ASN A O 1
ATOM 805 N N . SER A 1 100 ? -0.299 3.719 -19.371 1.00 83.25 100 SER A N 1
ATOM 806 C CA . SER A 1 100 ? -1.621 4.170 -18.919 1.00 83.25 100 SER A CA 1
ATOM 807 C C . SER A 1 100 ? -1.893 3.922 -17.429 1.00 83.25 100 SER A C 1
ATOM 809 O O . SER A 1 100 ? -2.963 4.270 -16.932 1.00 83.25 100 SER A O 1
ATOM 811 N N . GLY A 1 101 ? -0.944 3.345 -16.680 1.00 87.56 101 GLY A N 1
ATOM 812 C CA . GLY A 1 101 ? -1.105 3.078 -15.250 1.00 87.56 101 GLY A CA 1
ATOM 813 C C . GLY A 1 101 ? -0.521 1.740 -14.819 1.00 87.56 101 GLY A C 1
ATOM 814 O O . GLY A 1 101 ? 0.676 1.507 -14.949 1.00 87.56 101 GLY A O 1
ATOM 815 N N . PHE A 1 102 ? -1.356 0.865 -14.264 1.00 92.31 102 PHE A N 1
ATOM 816 C CA . PHE A 1 102 ? -0.953 -0.437 -13.732 1.00 92.31 102 PHE A CA 1
ATOM 817 C C . PHE A 1 102 ? -1.883 -1.523 -14.263 1.00 92.31 102 PHE A C 1
ATOM 819 O O . PHE A 1 102 ? -3.098 -1.383 -14.146 1.00 92.31 102 PHE A O 1
ATOM 826 N N . ALA A 1 103 ? -1.309 -2.588 -14.819 1.00 93.25 103 ALA A N 1
ATOM 827 C CA . ALA A 1 103 ? -2.039 -3.754 -15.306 1.00 93.25 103 ALA A CA 1
ATOM 828 C C . ALA A 1 103 ? -1.763 -4.957 -14.400 1.00 93.25 103 ALA A C 1
ATOM 830 O O . ALA A 1 103 ? -0.607 -5.191 -14.031 1.00 93.25 103 ALA A O 1
ATOM 831 N N . ARG A 1 104 ? -2.808 -5.711 -14.042 1.00 94.81 104 ARG A N 1
ATOM 832 C CA . ARG A 1 104 ? -2.681 -6.909 -13.205 1.00 94.81 104 ARG A CA 1
ATOM 833 C C . ARG A 1 104 ? -1.848 -7.973 -13.921 1.00 94.81 104 ARG A C 1
ATOM 835 O O . ARG A 1 104 ? -1.987 -8.189 -15.123 1.00 94.81 104 ARG A O 1
ATOM 842 N N . ILE A 1 105 ? -0.968 -8.623 -13.171 1.00 94.25 105 ILE A N 1
ATOM 843 C CA . ILE A 1 105 ? -0.157 -9.758 -13.615 1.00 94.25 105 ILE A CA 1
ATOM 844 C C . ILE A 1 105 ? -0.175 -10.854 -12.542 1.00 94.25 105 ILE A C 1
ATOM 846 O O . ILE A 1 105 ? -0.539 -10.610 -11.390 1.00 94.25 105 ILE A O 1
ATOM 850 N N . GLY A 1 106 ? 0.260 -12.064 -12.896 1.00 91.88 106 GLY A N 1
ATOM 851 C CA . GLY A 1 106 ? 0.525 -13.105 -11.901 1.00 91.88 106 GLY A CA 1
ATOM 852 C C . GLY A 1 106 ? 1.634 -12.684 -10.929 1.00 91.88 106 GLY A C 1
ATOM 853 O O . GLY A 1 106 ? 2.577 -11.990 -11.318 1.00 91.88 106 GLY A O 1
ATOM 854 N N . VAL A 1 107 ? 1.534 -13.107 -9.664 1.00 89.19 107 VAL A N 1
ATOM 855 C CA . VAL A 1 107 ? 2.573 -12.845 -8.657 1.00 89.19 107 VAL A CA 1
ATOM 856 C C . VAL A 1 107 ? 3.851 -13.592 -9.063 1.00 89.19 107 VAL A C 1
ATOM 858 O O . VAL A 1 107 ? 3.832 -14.819 -9.170 1.00 89.19 107 VAL A O 1
ATOM 861 N N . PRO A 1 108 ? 4.969 -12.894 -9.323 1.00 82.50 108 PRO A N 1
ATOM 862 C CA . PRO A 1 108 ? 6.178 -13.549 -9.798 1.00 82.50 108 PRO A CA 1
ATOM 863 C C . PRO A 1 108 ? 6.848 -14.347 -8.674 1.00 82.50 108 PRO A C 1
ATOM 865 O O . PRO A 1 108 ? 7.107 -13.814 -7.599 1.00 82.50 108 PRO A O 1
ATOM 868 N N . HIS A 1 109 ? 7.243 -15.593 -8.953 1.00 78.25 109 HIS A N 1
ATOM 869 C CA . HIS A 1 109 ? 8.023 -16.406 -8.007 1.00 78.25 109 HIS A CA 1
ATOM 870 C C . HIS A 1 109 ? 9.414 -15.822 -7.704 1.00 78.25 109 HIS A C 1
ATOM 872 O O . HIS A 1 109 ? 9.990 -16.102 -6.656 1.00 78.25 109 HIS A O 1
ATOM 878 N N . LYS A 1 110 ? 9.983 -15.034 -8.629 1.00 77.81 110 LYS A N 1
ATOM 879 C CA . LYS A 1 110 ? 11.280 -14.361 -8.472 1.00 77.81 110 LYS A CA 1
ATOM 880 C C . LYS A 1 110 ? 11.231 -12.955 -9.062 1.00 77.81 110 LYS A C 1
ATOM 882 O O . LYS A 1 110 ? 10.761 -12.759 -10.184 1.00 77.81 110 LYS A O 1
ATOM 887 N N . ILE A 1 111 ? 11.787 -11.987 -8.337 1.00 78.31 111 ILE A N 1
ATOM 888 C CA . ILE A 1 111 ? 12.021 -10.639 -8.860 1.00 78.31 111 ILE A CA 1
ATOM 889 C C . ILE A 1 111 ? 13.322 -10.668 -9.666 1.00 78.31 111 ILE A C 1
ATOM 891 O O . ILE A 1 111 ? 14.395 -10.942 -9.135 1.00 78.31 111 ILE A O 1
ATOM 895 N N . GLY A 1 112 ? 13.218 -10.467 -10.981 1.00 75.62 112 GLY A N 1
ATOM 896 C CA . GLY A 1 112 ? 14.378 -10.451 -11.872 1.00 75.62 112 GLY A CA 1
ATOM 897 C C . GLY A 1 112 ? 15.321 -9.279 -11.578 1.00 75.62 112 GLY A C 1
ATOM 898 O O . GLY A 1 112 ? 14.894 -8.235 -11.096 1.00 75.62 112 GLY A O 1
ATOM 899 N N . LYS A 1 113 ? 16.604 -9.414 -11.946 1.00 72.81 113 LYS A N 1
ATOM 900 C CA . LYS A 1 113 ? 17.680 -8.437 -11.653 1.00 72.81 113 LYS A CA 1
ATOM 901 C C . LYS A 1 113 ? 17.452 -7.012 -12.194 1.00 72.81 113 LYS A C 1
ATOM 903 O O . LYS A 1 113 ? 18.156 -6.095 -11.794 1.00 72.81 113 LYS A O 1
ATOM 908 N N . ARG A 1 114 ? 16.512 -6.823 -13.126 1.00 79.25 114 ARG A N 1
ATOM 909 C CA . ARG A 1 114 ? 16.194 -5.534 -13.770 1.00 79.25 114 ARG A CA 1
ATOM 910 C C . ARG A 1 114 ? 14.819 -4.991 -13.376 1.00 79.25 114 ARG A C 1
ATOM 912 O O . ARG A 1 114 ? 14.235 -4.223 -14.131 1.00 79.25 114 ARG A O 1
ATOM 919 N N . ARG A 1 115 ? 14.274 -5.424 -12.240 1.00 87.38 115 ARG A N 1
ATOM 920 C CA . ARG A 1 115 ? 12.943 -5.011 -11.793 1.00 87.38 115 ARG A CA 1
ATOM 921 C C . ARG A 1 115 ? 13.007 -4.342 -10.436 1.00 87.38 115 ARG A C 1
ATOM 923 O O . ARG A 1 115 ? 13.749 -4.786 -9.562 1.00 87.38 115 ARG A O 1
ATOM 930 N N . PHE A 1 116 ? 12.187 -3.318 -10.275 1.00 91.00 116 PHE A N 1
ATOM 931 C CA . PHE A 1 116 ? 11.853 -2.777 -8.971 1.00 91.00 116 PHE A CA 1
ATOM 932 C C . PHE A 1 116 ? 10.516 -3.344 -8.532 1.00 91.00 116 PHE A C 1
ATOM 934 O O . PHE A 1 116 ? 9.574 -3.416 -9.320 1.00 91.00 116 PHE A O 1
ATOM 941 N N . LEU A 1 117 ? 10.437 -3.742 -7.272 1.00 92.50 117 LEU A N 1
ATOM 942 C CA . LEU A 1 117 ? 9.200 -4.142 -6.633 1.00 92.50 117 LEU A CA 1
ATOM 943 C C . LEU A 1 117 ? 8.875 -3.146 -5.526 1.00 92.50 117 LEU A C 1
ATOM 945 O O . LEU A 1 117 ? 9.642 -3.011 -4.574 1.00 92.50 117 LEU A O 1
ATOM 949 N N . VAL A 1 118 ? 7.713 -2.512 -5.634 1.00 95.06 118 VAL A N 1
ATOM 950 C CA . VAL A 1 118 ? 7.071 -1.793 -4.536 1.00 95.06 118 VAL A CA 1
ATOM 951 C C . VAL A 1 118 ? 6.039 -2.721 -3.935 1.00 95.06 118 VAL A C 1
ATOM 953 O O . VAL A 1 118 ? 5.077 -3.104 -4.593 1.00 95.06 118 VAL A O 1
ATOM 956 N N . ARG A 1 119 ? 6.244 -3.109 -2.686 1.00 95.25 119 ARG A N 1
ATOM 957 C CA . ARG A 1 119 ? 5.326 -3.964 -1.945 1.00 95.25 119 ARG A CA 1
ATOM 958 C C . ARG A 1 119 ? 4.607 -3.145 -0.888 1.00 95.25 119 ARG A C 1
ATOM 960 O O . ARG A 1 119 ? 5.258 -2.445 -0.123 1.00 95.25 119 ARG A O 1
ATOM 967 N N . VAL A 1 120 ? 3.288 -3.271 -0.835 1.00 96.88 120 VAL A N 1
ATOM 968 C CA . VAL A 1 120 ? 2.391 -2.541 0.060 1.00 96.88 120 VAL A CA 1
ATOM 969 C C . VAL A 1 120 ? 1.583 -3.557 0.862 1.00 96.88 120 VAL A C 1
ATOM 971 O O . VAL A 1 120 ? 0.845 -4.352 0.281 1.00 96.88 120 VAL A O 1
ATOM 974 N N . ALA A 1 121 ? 1.734 -3.538 2.185 1.00 95.81 121 ALA A N 1
ATOM 975 C CA . ALA A 1 121 ? 0.930 -4.334 3.108 1.00 95.81 121 ALA A CA 1
ATOM 976 C C . ALA A 1 121 ? -0.034 -3.420 3.866 1.00 95.81 121 ALA A C 1
ATOM 978 O O . ALA A 1 121 ? 0.406 -2.522 4.593 1.00 95.81 121 ALA A O 1
ATOM 979 N N . ILE A 1 122 ? -1.330 -3.661 3.688 1.00 95.62 122 ILE A N 1
ATOM 980 C CA . ILE A 1 122 ? -2.427 -2.882 4.270 1.00 95.62 122 ILE A CA 1
ATOM 981 C C . ILE A 1 122 ? -3.112 -3.755 5.330 1.00 95.62 122 ILE A C 1
ATOM 983 O O . ILE A 1 122 ? -3.344 -4.931 5.058 1.00 95.62 122 ILE A O 1
ATOM 987 N N . PRO A 1 123 ? -3.409 -3.243 6.538 1.00 94.50 123 PRO A N 1
ATOM 988 C CA . PRO A 1 123 ? -4.095 -4.037 7.544 1.00 94.50 123 PRO A CA 1
ATOM 989 C C . PRO A 1 123 ? -5.502 -4.391 7.061 1.00 94.50 123 PRO A C 1
ATOM 991 O O . PRO A 1 123 ? -6.169 -3.547 6.464 1.00 94.50 123 PRO A O 1
ATOM 994 N N . SER A 1 124 ? -5.962 -5.605 7.350 1.00 92.25 124 SER A N 1
ATOM 995 C CA . SER A 1 124 ? -7.368 -5.972 7.153 1.00 92.25 124 SER A CA 1
ATOM 996 C C . SER A 1 124 ? -8.251 -5.454 8.296 1.00 92.25 124 SER A C 1
ATOM 998 O O . SER A 1 124 ? -7.746 -5.050 9.355 1.00 92.25 124 SER A O 1
ATOM 1000 N N . LYS A 1 125 ? -9.575 -5.563 8.143 1.00 90.75 125 LYS A N 1
ATOM 1001 C CA . LYS A 1 125 ? -10.572 -5.215 9.176 1.00 90.75 125 LYS A CA 1
ATOM 1002 C C . LYS A 1 125 ? -10.435 -3.761 9.631 1.00 90.75 125 LYS A C 1
ATOM 1004 O O . LYS A 1 125 ? -10.179 -3.473 10.808 1.00 90.75 125 LYS A O 1
ATOM 1009 N N . THR A 1 126 ? -10.486 -2.849 8.669 1.00 92.25 126 THR A N 1
ATOM 1010 C CA . THR A 1 126 ? -10.209 -1.419 8.843 1.00 92.25 126 THR A CA 1
ATOM 1011 C C . THR A 1 126 ? -11.456 -0.550 8.935 1.00 92.25 126 THR A C 1
ATOM 1013 O O . THR A 1 126 ? -11.322 0.594 9.364 1.00 92.25 126 THR A O 1
ATOM 1016 N N . ILE A 1 127 ? -12.651 -1.071 8.638 1.00 91.25 127 ILE A N 1
ATOM 1017 C CA . ILE A 1 127 ? -13.896 -0.285 8.595 1.00 91.25 127 ILE A CA 1
ATOM 1018 C C . ILE A 1 127 ? -14.243 0.369 9.940 1.00 91.25 127 ILE A C 1
ATOM 1020 O O . ILE A 1 127 ? -14.593 1.552 9.990 1.00 91.25 127 ILE A O 1
ATOM 1024 N N . GLU A 1 128 ? -14.045 -0.363 11.039 1.00 88.12 128 GLU A N 1
ATOM 1025 C CA . GLU A 1 128 ? -14.288 0.109 12.409 1.00 88.12 128 GLU A CA 1
ATOM 1026 C C . GLU A 1 128 ? -13.089 0.866 13.002 1.00 88.12 128 GLU A C 1
ATOM 1028 O O . GLU A 1 128 ? -13.172 1.469 14.077 1.00 88.12 128 GLU A O 1
ATOM 1033 N N . ARG A 1 129 ? -11.938 0.846 12.320 1.00 90.19 129 ARG A N 1
ATOM 1034 C CA . ARG A 1 129 ? -10.714 1.472 12.821 1.00 90.19 129 ARG A CA 1
ATOM 1035 C C . ARG A 1 129 ? -10.673 2.941 12.432 1.00 90.19 129 ARG A C 1
ATOM 1037 O O . ARG A 1 129 ? -11.026 3.340 11.330 1.00 90.19 129 ARG A O 1
ATOM 1044 N N . ARG A 1 130 ? -10.131 3.760 13.335 1.00 93.50 130 ARG A N 1
ATOM 1045 C CA . ARG A 1 130 ? -9.829 5.178 13.062 1.00 93.50 130 ARG A CA 1
ATOM 1046 C C . ARG A 1 130 ? -8.367 5.434 12.705 1.00 93.50 130 ARG A C 1
ATOM 1048 O O . ARG A 1 130 ? -7.983 6.576 12.467 1.00 93.50 130 ARG A O 1
ATOM 1055 N N . ARG A 1 131 ? -7.533 4.392 12.744 1.00 94.12 131 ARG A N 1
ATOM 1056 C CA . ARG A 1 131 ? -6.081 4.456 12.547 1.00 94.12 131 ARG A CA 1
ATOM 1057 C C . ARG A 1 131 ? -5.603 3.202 11.836 1.00 94.12 131 ARG A C 1
ATOM 1059 O O . ARG A 1 131 ? -6.050 2.103 12.167 1.00 94.12 131 ARG A O 1
ATOM 1066 N N . ALA A 1 132 ? -4.659 3.368 10.923 1.00 94.69 132 ALA A N 1
ATOM 1067 C CA . ALA A 1 132 ? -4.021 2.271 10.216 1.00 94.69 132 ALA A CA 1
ATOM 1068 C C . ALA A 1 132 ? -2.526 2.549 10.050 1.00 94.69 132 ALA A C 1
ATOM 1070 O O . ALA A 1 132 ? -2.113 3.677 9.781 1.00 94.69 132 ALA A O 1
ATOM 1071 N N . SER A 1 133 ? -1.720 1.506 10.214 1.00 94.44 133 SER A N 1
ATOM 1072 C CA . SER A 1 133 ? -0.301 1.518 9.883 1.00 94.44 133 SER A CA 1
ATOM 1073 C C . SER A 1 133 ? -0.068 0.682 8.636 1.00 94.44 133 SER A C 1
ATOM 1075 O O . SER A 1 133 ? -0.596 -0.418 8.533 1.00 94.44 133 SER A O 1
ATOM 1077 N N . ILE A 1 134 ? 0.699 1.200 7.682 1.00 95.06 134 ILE A N 1
ATOM 1078 C CA . ILE A 1 134 ? 0.948 0.549 6.390 1.00 95.06 134 ILE A CA 1
ATOM 1079 C C . ILE A 1 134 ? 2.440 0.296 6.253 1.00 95.06 134 ILE A C 1
ATOM 1081 O O . ILE A 1 134 ? 3.249 1.178 6.548 1.00 95.06 134 ILE A O 1
ATOM 1085 N N . ASN A 1 135 ? 2.813 -0.880 5.759 1.00 94.19 135 ASN A N 1
ATOM 1086 C CA . ASN A 1 135 ? 4.191 -1.164 5.378 1.00 94.19 135 ASN A CA 1
ATOM 1087 C C . ASN A 1 135 ? 4.354 -0.990 3.867 1.00 94.19 135 ASN A C 1
ATOM 1089 O O . ASN A 1 135 ? 3.620 -1.602 3.091 1.00 94.19 135 ASN A O 1
ATOM 1093 N N . VAL A 1 136 ? 5.325 -0.182 3.451 1.00 94.75 136 VAL A N 1
ATOM 1094 C CA . VAL A 1 136 ? 5.713 -0.025 2.048 1.00 94.75 136 VAL A CA 1
ATOM 1095 C C . VAL A 1 136 ? 7.194 -0.327 1.913 1.00 94.75 136 VAL A C 1
ATOM 1097 O O . VAL A 1 136 ? 8.017 0.357 2.510 1.00 94.75 136 VAL A O 1
ATOM 1100 N N . SER A 1 137 ? 7.558 -1.319 1.109 1.00 92.50 137 SER A N 1
ATOM 1101 C CA . SER A 1 137 ? 8.955 -1.690 0.889 1.00 92.50 137 SER A CA 1
ATOM 1102 C C . SER A 1 137 ? 9.325 -1.657 -0.585 1.00 92.50 137 SER A C 1
ATOM 1104 O O . SER A 1 137 ? 8.583 -2.167 -1.423 1.00 92.50 137 SER A O 1
ATOM 1106 N N . TRP A 1 138 ? 10.502 -1.126 -0.882 1.00 91.50 138 TRP A N 1
ATOM 1107 C CA . TRP A 1 138 ? 11.118 -1.134 -2.199 1.00 91.50 138 TRP A CA 1
ATOM 1108 C C . TRP A 1 138 ? 12.220 -2.194 -2.260 1.00 91.50 138 TRP A C 1
ATOM 1110 O O 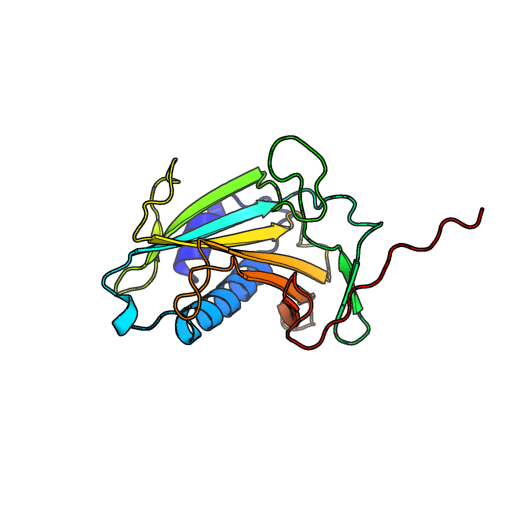. TRP A 1 138 ? 13.043 -2.309 -1.353 1.00 91.50 138 TRP A O 1
ATOM 1120 N N . THR A 1 139 ? 12.245 -2.980 -3.332 1.00 88.62 139 THR A N 1
ATOM 1121 C CA . THR A 1 139 ? 13.263 -4.011 -3.583 1.00 88.62 139 THR A CA 1
ATOM 1122 C 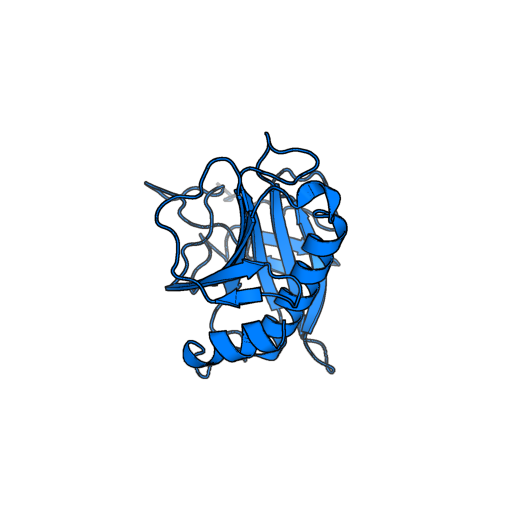C . THR A 1 139 ? 13.768 -3.893 -5.023 1.00 88.62 139 THR A C 1
ATOM 1124 O O . THR A 1 139 ? 12.941 -3.777 -5.927 1.00 88.62 139 THR A O 1
ATOM 1127 N N . PRO A 1 140 ? 15.092 -3.930 -5.275 1.00 85.56 140 PRO A N 1
ATOM 1128 C CA . PRO A 1 140 ? 16.188 -4.092 -4.302 1.00 85.56 140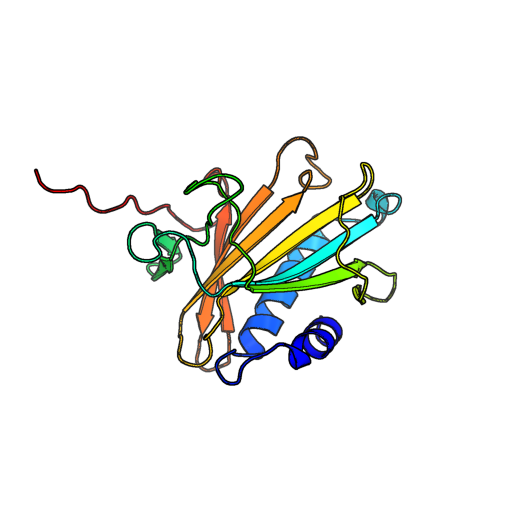 PRO A CA 1
ATOM 1129 C C . PRO A 1 140 ? 16.455 -2.849 -3.433 1.00 85.56 140 PRO A C 1
ATOM 1131 O O . PRO A 1 140 ? 17.146 -2.940 -2.428 1.00 85.56 140 PRO A O 1
ATOM 1134 N N . GLY A 1 141 ? 15.862 -1.720 -3.802 1.00 86.75 141 GLY A N 1
ATOM 1135 C CA . GLY A 1 141 ? 15.975 -0.417 -3.165 1.00 86.75 141 GLY A CA 1
ATOM 1136 C C . GLY A 1 141 ? 15.183 0.585 -3.994 1.00 86.75 141 GLY A C 1
ATOM 1137 O O . GLY A 1 141 ? 14.289 0.188 -4.749 1.00 86.75 141 GLY A O 1
ATOM 1138 N N . ILE A 1 142 ? 15.523 1.864 -3.905 1.00 88.44 142 ILE A N 1
ATOM 1139 C CA . ILE A 1 142 ? 14.961 2.891 -4.796 1.00 88.44 142 ILE A CA 1
ATOM 1140 C C . ILE A 1 142 ? 15.882 3.113 -6.003 1.00 88.44 142 ILE A C 1
ATOM 1142 O O . ILE A 1 142 ? 17.051 2.742 -5.941 1.00 88.44 142 ILE A O 1
ATOM 1146 N N . PRO A 1 143 ? 15.415 3.720 -7.107 1.00 86.69 143 PRO A N 1
ATOM 1147 C CA . PRO A 1 143 ? 16.277 3.966 -8.266 1.00 86.69 143 PRO A CA 1
ATOM 1148 C C . PRO A 1 143 ? 17.561 4.745 -7.950 1.00 86.69 143 PRO A C 1
ATOM 1150 O O . PRO A 1 143 ? 18.626 4.38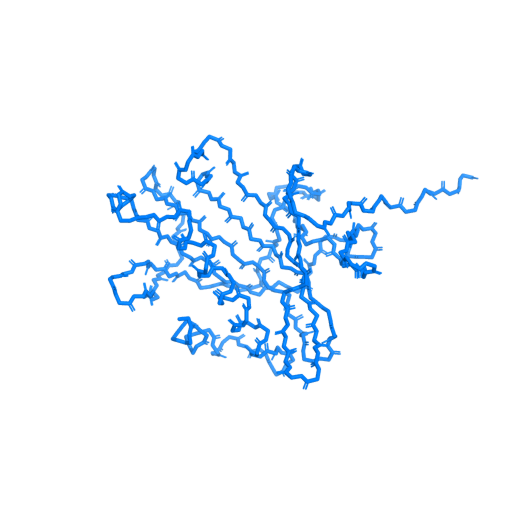0 -8.444 1.00 86.69 143 PRO A O 1
ATOM 1153 N N . ALA A 1 144 ? 17.479 5.733 -7.053 1.00 85.31 144 ALA A N 1
ATOM 1154 C CA . ALA A 1 144 ? 18.628 6.518 -6.596 1.00 85.31 144 ALA A CA 1
ATOM 1155 C C . ALA A 1 144 ? 19.632 5.725 -5.732 1.00 85.31 144 ALA A C 1
ATOM 1157 O O . ALA A 1 144 ? 20.812 6.061 -5.710 1.00 85.31 144 ALA A O 1
ATOM 1158 N N . ASP A 1 145 ? 19.185 4.673 -5.041 1.00 85.56 145 ASP A N 1
ATOM 1159 C CA . ASP A 1 145 ? 20.034 3.780 -4.251 1.00 85.56 145 ASP A CA 1
ATOM 1160 C C . ASP A 1 145 ? 19.468 2.356 -4.269 1.00 85.56 145 ASP A C 1
ATOM 1162 O O . ASP A 1 145 ? 18.591 1.970 -3.492 1.00 85.56 145 ASP A O 1
ATOM 1166 N N . VAL A 1 146 ? 19.982 1.565 -5.208 1.00 85.69 146 VAL A N 1
ATOM 1167 C CA . VAL A 1 146 ? 19.558 0.178 -5.432 1.00 85.69 146 VAL A CA 1
ATOM 1168 C C . VAL A 1 146 ? 20.228 -0.815 -4.484 1.00 85.69 146 VAL A C 1
ATOM 1170 O O . VAL A 1 146 ? 19.904 -2.001 -4.538 1.00 85.69 146 VAL A O 1
ATOM 1173 N N . ARG A 1 147 ? 21.207 -0.370 -3.684 1.00 83.94 147 ARG A N 1
ATOM 1174 C CA . ARG A 1 147 ? 21.981 -1.238 -2.784 1.00 83.94 147 ARG A CA 1
ATOM 1175 C C . ARG A 1 147 ? 21.292 -1.405 -1.438 1.00 83.94 147 ARG A C 1
ATOM 1177 O O . ARG A 1 147 ? 21.550 -2.396 -0.758 1.00 83.94 147 ARG A O 1
ATOM 1184 N N . GLN A 1 148 ? 20.433 -0.459 -1.072 1.00 80.12 148 GLN A N 1
ATOM 1185 C CA . GLN A 1 148 ? 19.739 -0.456 0.205 1.00 80.12 148 GLN A CA 1
ATOM 1186 C C . GLN A 1 148 ? 18.224 -0.605 0.016 1.00 80.12 148 GLN A C 1
ATOM 1188 O O . GLN A 1 148 ? 17.590 0.239 -0.625 1.00 80.12 148 GLN A O 1
ATOM 1193 N N . PRO A 1 149 ? 17.608 -1.657 0.587 1.00 80.75 149 PRO A N 1
ATOM 1194 C CA . PRO A 1 149 ? 16.159 -1.777 0.619 1.00 80.75 149 PRO A CA 1
ATOM 1195 C C . PRO A 1 149 ? 15.550 -0.616 1.403 1.00 80.75 149 PRO A C 1
ATOM 1197 O O . PRO A 1 149 ? 15.872 -0.420 2.571 1.00 80.75 149 PRO A O 1
ATOM 1200 N N . LEU A 1 150 ? 14.608 0.105 0.798 1.00 87.69 150 LEU A N 1
ATOM 1201 C CA . LEU A 1 150 ? 13.857 1.138 1.504 1.00 87.69 150 LEU A CA 1
ATOM 1202 C C . LEU A 1 150 ? 12.578 0.530 2.076 1.00 87.69 150 LEU A C 1
ATOM 1204 O O . LEU A 1 150 ? 11.727 0.066 1.320 1.00 87.69 150 LEU A O 1
ATOM 1208 N N . VAL A 1 151 ? 12.402 0.589 3.394 1.00 89.62 151 VAL A N 1
ATOM 1209 C CA . VAL A 1 151 ? 11.133 0.255 4.057 1.00 89.62 151 VAL A CA 1
ATOM 1210 C C . VAL A 1 151 ? 10.577 1.506 4.722 1.00 89.62 151 VAL A C 1
ATOM 1212 O O . VAL A 1 151 ? 11.256 2.146 5.522 1.00 89.62 151 VAL A O 1
ATOM 1215 N N . ARG A 1 152 ? 9.330 1.842 4.402 1.00 90.75 152 ARG A N 1
ATOM 1216 C CA . ARG A 1 152 ? 8.564 2.944 4.977 1.00 90.75 152 ARG A CA 1
ATOM 1217 C C . ARG A 1 152 ? 7.367 2.406 5.741 1.00 90.75 152 ARG A C 1
ATOM 1219 O O . ARG A 1 152 ? 6.685 1.487 5.290 1.00 90.75 152 ARG A O 1
ATOM 1226 N N . LEU A 1 153 ? 7.106 3.015 6.885 1.00 91.62 153 LEU A N 1
ATOM 1227 C CA . LEU A 1 153 ? 5.998 2.698 7.769 1.00 91.62 153 LEU A CA 1
ATOM 1228 C C . LEU A 1 153 ? 5.117 3.942 7.811 1.00 91.62 153 LEU A C 1
ATOM 1230 O O . LEU A 1 153 ? 5.543 4.990 8.287 1.00 91.62 153 LEU A O 1
ATOM 1234 N N . LEU A 1 154 ? 3.932 3.853 7.225 1.00 94.19 154 LEU A N 1
ATOM 1235 C CA . LEU A 1 154 ? 3.053 4.995 7.003 1.00 94.19 154 LEU A CA 1
ATOM 1236 C C . LEU A 1 154 ? 1.911 4.981 8.017 1.00 94.19 154 LEU A C 1
ATOM 1238 O O . LEU A 1 154 ? 1.363 3.918 8.306 1.00 94.19 154 LEU A O 1
ATOM 1242 N N . ALA A 1 155 ? 1.550 6.151 8.534 1.00 95.06 155 ALA A N 1
ATOM 1243 C CA . ALA A 1 155 ? 0.469 6.344 9.492 1.00 95.06 155 ALA A CA 1
ATOM 1244 C C . ALA A 1 155 ? -0.718 7.040 8.825 1.00 95.06 155 ALA A C 1
ATOM 1246 O O . ALA A 1 155 ? -0.587 8.154 8.310 1.00 95.06 155 ALA A O 1
ATOM 1247 N N . PHE A 1 156 ? -1.878 6.390 8.880 1.00 96.19 156 PHE A N 1
ATOM 1248 C CA . PHE A 1 156 ? -3.137 6.910 8.362 1.00 96.19 156 PHE A CA 1
ATOM 1249 C C . PHE A 1 156 ? -4.155 7.081 9.481 1.00 96.19 156 PHE A C 1
ATOM 1251 O O . PHE A 1 156 ? -4.293 6.211 10.347 1.00 96.19 156 PHE A O 1
ATOM 1258 N N . LYS A 1 157 ? -4.898 8.183 9.438 1.00 95.38 157 LYS A N 1
ATOM 1259 C CA . LYS A 1 157 ? -5.982 8.489 10.371 1.00 95.38 157 LYS A CA 1
ATOM 1260 C C . LYS A 1 157 ? -7.270 8.711 9.588 1.00 95.38 157 LYS A C 1
ATOM 1262 O O . LYS A 1 157 ? -7.252 9.328 8.529 1.00 95.38 157 LYS A O 1
ATOM 1267 N N . LYS A 1 158 ? -8.378 8.191 10.111 1.00 94.94 158 LYS A N 1
ATOM 1268 C CA . LYS A 1 158 ? -9.716 8.442 9.575 1.00 94.94 158 LYS A CA 1
ATOM 1269 C C . LYS A 1 158 ? -10.237 9.746 10.180 1.00 94.94 158 LYS A C 1
ATOM 1271 O O . LYS A 1 158 ? -10.443 9.822 11.394 1.00 94.94 158 LYS A O 1
ATOM 1276 N N . ALA A 1 159 ? -10.393 10.764 9.345 1.00 87.81 159 ALA A N 1
ATOM 1277 C CA . ALA A 1 159 ? -11.047 12.029 9.657 1.00 87.81 159 ALA A CA 1
ATOM 1278 C C . ALA A 1 159 ? -12.517 11.997 9.197 1.00 87.81 159 ALA A C 1
ATOM 1280 O O . ALA A 1 159 ? -12.972 11.032 8.584 1.00 87.81 159 ALA A O 1
ATOM 1281 N N . ASN A 1 160 ? -13.270 13.069 9.465 1.00 81.62 160 ASN A N 1
ATOM 1282 C CA . ASN A 1 160 ? -14.690 13.162 9.090 1.00 81.62 160 ASN A CA 1
ATOM 1283 C C . ASN A 1 160 ? -14.926 13.080 7.570 1.00 81.62 160 ASN A C 1
ATOM 1285 O O . ASN A 1 160 ? -16.004 12.687 7.144 1.00 81.62 160 ASN A O 1
ATOM 1289 N N . VAL A 1 161 ? -13.926 13.457 6.767 1.00 85.06 161 VAL A N 1
ATOM 1290 C CA . VAL A 1 161 ? -13.996 13.510 5.296 1.00 85.06 161 VAL A CA 1
ATOM 1291 C C . VAL A 1 161 ? -13.347 12.302 4.608 1.00 85.06 161 VAL A C 1
ATOM 1293 O O . VAL A 1 161 ? -13.280 12.269 3.384 1.00 85.06 161 VAL A O 1
ATOM 1296 N N . GLY A 1 162 ? -12.854 11.325 5.377 1.00 92.69 162 GLY A N 1
ATOM 1297 C CA . GLY A 1 162 ? -12.169 10.139 4.859 1.00 92.69 162 GLY A CA 1
ATOM 1298 C C . GLY A 1 162 ? -10.814 9.891 5.517 1.00 92.69 162 GLY A C 1
ATOM 1299 O O . GLY A 1 162 ? -10.492 10.447 6.568 1.00 92.69 162 GLY A O 1
ATOM 1300 N N . TRP A 1 163 ? -10.020 9.017 4.908 1.00 96.44 163 TRP A N 1
ATOM 1301 C CA . TRP A 1 163 ? -8.673 8.699 5.374 1.00 96.44 163 TRP A CA 1
ATOM 1302 C C . TRP A 1 163 ? -7.650 9.732 4.902 1.00 96.44 163 TRP A C 1
ATOM 1304 O O . TRP A 1 163 ? -7.726 10.227 3.782 1.00 96.44 163 TRP A O 1
ATOM 1314 N N . GLU A 1 164 ? -6.658 10.011 5.746 1.00 95.00 164 GLU A N 1
ATOM 1315 C CA . GLU A 1 164 ? -5.506 10.848 5.411 1.00 95.00 164 GLU A CA 1
ATOM 1316 C C . GLU A 1 164 ? -4.205 10.222 5.922 1.00 95.00 164 GLU A C 1
ATOM 1318 O O . GLU A 1 164 ? -4.166 9.619 7.000 1.00 95.00 164 GLU A O 1
ATOM 1323 N N . MET A 1 165 ? -3.113 10.385 5.168 1.00 94.56 165 MET A N 1
ATOM 1324 C CA . MET A 1 165 ? -1.771 10.145 5.700 1.00 94.56 165 MET A CA 1
ATOM 1325 C C . MET A 1 165 ? -1.382 11.307 6.615 1.00 94.56 165 MET A C 1
ATOM 1327 O O . MET A 1 165 ? -1.213 12.435 6.154 1.00 94.56 165 MET A O 1
ATOM 1331 N N . ILE A 1 166 ? -1.112 11.013 7.885 1.00 93.88 166 ILE A N 1
ATOM 1332 C CA . ILE A 1 166 ? -0.637 12.023 8.842 1.00 93.88 166 ILE A CA 1
ATOM 1333 C C . ILE A 1 166 ? 0.891 12.035 8.990 1.00 93.88 166 ILE A C 1
ATOM 1335 O O . ILE A 1 166 ? 1.455 12.959 9.574 1.00 93.88 166 ILE A O 1
ATOM 1339 N N . GLY A 1 167 ? 1.570 11.026 8.442 1.00 91.50 167 GLY A N 1
ATOM 1340 C CA . GLY A 1 167 ? 3.025 10.939 8.377 1.00 91.50 167 GLY A CA 1
ATOM 1341 C C . GLY A 1 167 ? 3.503 9.497 8.249 1.00 91.50 167 GLY A C 1
ATOM 1342 O O . GLY A 1 167 ? 2.784 8.616 7.776 1.00 91.50 167 GLY A O 1
ATOM 1343 N N . GLY A 1 168 ? 4.737 9.249 8.658 1.00 88.81 168 GLY A N 1
ATOM 1344 C CA . GLY A 1 168 ? 5.362 7.935 8.610 1.00 88.81 168 GLY A CA 1
ATOM 1345 C C . GLY A 1 168 ? 6.864 8.056 8.784 1.00 88.81 168 GLY A C 1
ATOM 1346 O O . GLY A 1 168 ? 7.376 9.162 8.734 1.00 88.81 168 GLY A O 1
ATOM 1347 N N . MET A 1 169 ? 7.550 6.931 8.933 1.00 86.62 169 MET A N 1
ATOM 1348 C CA . MET A 1 169 ? 9.002 6.865 9.121 1.00 86.62 169 MET A CA 1
ATOM 1349 C C . MET A 1 169 ? 9.640 5.913 8.110 1.00 86.62 169 MET A C 1
ATOM 1351 O O . MET A 1 169 ? 8.972 5.039 7.542 1.00 86.62 169 MET A O 1
ATOM 1355 N N . THR A 1 170 ? 10.948 6.023 7.924 1.00 83.31 170 THR A N 1
ATOM 1356 C CA . THR A 1 170 ? 11.761 4.945 7.353 1.00 83.31 170 THR A CA 1
ATOM 1357 C C . THR A 1 170 ? 12.188 3.972 8.453 1.00 83.31 170 THR A C 1
ATOM 1359 O O . THR A 1 170 ? 12.366 4.356 9.607 1.00 83.31 170 THR A O 1
ATOM 1362 N N . ARG A 1 171 ? 12.342 2.687 8.118 1.00 71.75 171 ARG A N 1
ATOM 1363 C CA . ARG A 1 171 ? 12.749 1.659 9.093 1.00 71.75 171 ARG A CA 1
ATOM 1364 C C . ARG A 1 171 ? 14.118 1.952 9.716 1.00 71.75 171 ARG A C 1
ATOM 1366 O O . ARG A 1 171 ? 14.331 1.596 10.868 1.00 71.75 171 ARG A O 1
ATOM 1373 N N . ASP A 1 172 ? 14.996 2.624 8.979 1.00 67.31 172 ASP A N 1
ATOM 1374 C CA . ASP A 1 172 ? 16.338 2.991 9.440 1.00 67.31 172 ASP A CA 1
ATOM 1375 C C . ASP A 1 172 ? 16.343 4.307 10.246 1.00 67.31 172 ASP A C 1
ATOM 1377 O O . ASP A 1 172 ? 17.400 4.820 10.587 1.00 67.31 172 ASP A O 1
ATOM 1381 N N . GLY A 1 173 ? 15.165 4.867 10.560 1.00 56.06 173 GLY A N 1
ATOM 1382 C CA . GLY A 1 173 ? 15.004 6.025 11.447 1.00 56.06 173 GLY A CA 1
ATOM 1383 C C . GLY A 1 173 ? 15.400 7.373 10.842 1.00 56.06 173 GLY A C 1
ATOM 1384 O O . GLY A 1 173 ? 15.306 8.391 11.518 1.00 56.06 173 GLY A O 1
ATOM 1385 N N . HIS A 1 174 ? 15.824 7.397 9.578 1.00 45.53 174 HIS A N 1
ATOM 1386 C CA . HIS A 1 174 ? 16.461 8.564 8.971 1.00 45.53 174 HIS A CA 1
ATOM 1387 C C . HIS A 1 174 ? 15.531 9.523 8.222 1.00 45.53 174 HIS A C 1
ATOM 1389 O O . HIS A 1 174 ? 16.035 10.497 7.675 1.00 45.53 174 HIS A O 1
ATOM 1395 N N . ASP A 1 175 ? 14.208 9.315 8.179 1.00 45.88 175 ASP A N 1
ATOM 1396 C CA . ASP A 1 175 ? 13.358 10.322 7.532 1.00 45.88 175 ASP A CA 1
ATOM 1397 C C . ASP A 1 175 ? 11.865 10.310 7.899 1.00 45.88 175 ASP A C 1
ATOM 1399 O O . ASP A 1 175 ? 11.227 9.253 7.952 1.00 45.88 175 ASP A O 1
ATOM 1403 N N . TRP A 1 176 ? 11.341 11.541 7.991 1.00 48.91 176 TRP A N 1
ATOM 1404 C CA . TRP A 1 176 ? 9.955 12.012 8.165 1.00 48.91 176 TRP A CA 1
ATOM 1405 C C . TRP A 1 176 ? 9.299 11.856 9.553 1.00 48.91 176 TRP A C 1
ATOM 1407 O O . TRP A 1 176 ? 9.163 10.761 10.069 1.00 48.91 176 TRP A O 1
ATOM 1417 N N . ALA A 1 177 ? 8.866 13.004 10.105 1.00 53.56 177 ALA A N 1
ATOM 1418 C CA . ALA A 1 177 ? 7.825 13.327 11.110 1.00 53.56 177 ALA A CA 1
ATOM 1419 C C . ALA A 1 177 ? 7.351 12.300 12.177 1.00 53.56 177 ALA A C 1
ATOM 1421 O O . ALA A 1 177 ? 6.267 12.483 12.742 1.00 53.56 177 ALA A O 1
ATOM 1422 N N . GLY A 1 178 ? 8.097 11.241 12.469 1.00 53.09 178 GLY A N 1
ATOM 1423 C CA . GLY A 1 178 ? 7.718 10.209 13.427 1.00 53.09 178 GLY A CA 1
ATOM 1424 C C . GLY A 1 178 ? 8.892 9.702 14.253 1.00 53.09 178 GLY A C 1
ATOM 1425 O O . GLY A 1 178 ? 10.043 9.774 13.833 1.00 53.09 178 GLY A O 1
ATOM 1426 N N . GLU A 1 179 ? 8.579 9.178 15.434 1.00 60.38 179 GLU A N 1
ATOM 1427 C CA . GLU A 1 179 ? 9.548 8.657 16.400 1.00 60.38 179 GLU A CA 1
ATOM 1428 C C . GLU A 1 179 ? 9.206 7.200 16.752 1.00 60.38 179 GLU A C 1
ATOM 1430 O O . GLU A 1 179 ? 8.036 6.839 16.938 1.00 60.38 179 GLU A O 1
ATOM 1435 N N . LEU A 1 180 ? 10.222 6.337 16.832 1.00 61.72 180 LEU A N 1
ATOM 1436 C CA . LEU A 1 180 ? 10.062 4.961 17.303 1.00 61.72 180 LEU A CA 1
ATOM 1437 C C . LEU A 1 180 ? 9.804 4.969 18.816 1.00 61.72 180 LEU A C 1
ATOM 1439 O O . LEU A 1 180 ? 10.630 5.457 19.580 1.00 61.72 180 LEU A O 1
ATOM 1443 N N . ILE A 1 181 ? 8.704 4.350 19.257 1.00 62.06 181 ILE A N 1
ATOM 1444 C CA . ILE A 1 181 ? 8.429 4.182 20.687 1.00 62.06 181 ILE A CA 1
ATOM 1445 C C . ILE A 1 181 ? 8.988 2.820 21.127 1.00 62.06 181 ILE A C 1
ATOM 1447 O O . ILE A 1 181 ? 8.523 1.781 20.634 1.00 62.06 181 ILE A O 1
ATOM 1451 N N . PRO A 1 182 ? 9.971 2.774 22.045 1.00 58.53 182 PRO A N 1
ATOM 1452 C CA . PRO A 1 182 ? 10.447 1.510 22.584 1.00 58.53 182 PRO A CA 1
ATOM 1453 C C . PRO A 1 182 ? 9.329 0.815 23.383 1.00 58.53 182 PRO A C 1
ATOM 1455 O O . PRO A 1 182 ? 8.487 1.485 23.984 1.00 58.53 182 PRO A O 1
ATOM 1458 N N . PRO A 1 183 ? 9.295 -0.531 23.415 1.00 54.03 183 PRO A N 1
ATOM 1459 C CA . PRO A 1 183 ? 8.368 -1.247 24.286 1.00 54.03 183 PRO A CA 1
ATOM 1460 C C . PRO A 1 183 ? 8.565 -0.796 25.744 1.00 54.03 183 PRO A C 1
ATOM 1462 O O . PRO A 1 183 ? 9.709 -0.543 26.135 1.00 54.03 183 PRO A O 1
ATOM 1465 N N . PRO A 1 184 ? 7.499 -0.732 26.565 1.00 51.25 184 PRO A N 1
ATOM 1466 C CA . PRO A 1 184 ? 7.646 -0.437 27.984 1.00 51.25 184 PRO A CA 1
ATOM 1467 C C . PRO A 1 184 ? 8.634 -1.430 28.603 1.00 51.25 184 PRO A C 1
ATOM 1469 O O . PRO A 1 184 ? 8.510 -2.645 28.405 1.00 51.25 184 PRO A O 1
ATOM 1472 N N . SER A 1 185 ? 9.643 -0.915 29.311 1.00 52.28 185 SER A N 1
ATOM 1473 C CA . SER A 1 185 ? 10.589 -1.755 30.036 1.00 52.28 185 SER A CA 1
ATOM 1474 C C . SER A 1 185 ? 9.803 -2.628 31.010 1.00 52.28 185 SER A C 1
ATOM 1476 O O . SER A 1 185 ? 8.940 -2.146 31.749 1.00 52.28 185 SER A O 1
ATOM 1478 N N . LYS A 1 186 ? 10.062 -3.941 30.996 1.00 42.75 186 LYS A N 1
ATOM 1479 C CA . LYS A 1 186 ? 9.582 -4.800 32.077 1.00 42.75 186 LYS A CA 1
ATOM 1480 C C . LYS A 1 186 ? 10.201 -4.240 33.356 1.00 42.75 186 LYS A C 1
ATOM 1482 O O . LYS A 1 186 ? 11.424 -4.255 33.476 1.00 42.75 186 LYS A O 1
ATOM 1487 N N . ARG A 1 187 ? 9.381 -3.707 34.268 1.00 43.59 187 ARG A N 1
ATOM 1488 C CA . ARG A 1 187 ? 9.816 -3.532 35.656 1.00 43.59 187 ARG A CA 1
ATOM 1489 C C . ARG A 1 187 ? 10.189 -4.935 36.139 1.00 43.59 187 ARG A C 1
ATOM 1491 O O . ARG A 1 187 ? 9.331 -5.818 36.109 1.00 43.59 187 ARG A O 1
ATOM 1498 N N . LEU A 1 188 ? 11.481 -5.139 36.393 1.00 43.59 188 LEU A N 1
ATOM 1499 C CA . LEU A 1 188 ? 11.986 -6.287 37.142 1.00 43.59 188 LEU A CA 1
ATOM 1500 C C . LEU A 1 188 ? 11.497 -6.184 38.587 1.00 43.59 188 LEU A C 1
ATOM 1502 O O . LEU A 1 188 ? 11.382 -5.032 39.069 1.00 43.59 188 LEU A O 1
#

pLDDT: mean 83.59, std 14.35, range [34.09, 97.31]